Protein AF-W7TGW9-F1 (afdb_monomer_lite)

Sequence (213 aa):
VLKKQLVIGLSTVAFVCLFASVTKLTHPPNGDARVTVVNYSTNSLNNRYDPNLPIHTGAVMLLDDDLEIAADTISCAFSAWKCDPSKLYSFGAGRAISDNGYTEADVGEVETNFLLPRMIFHKSFLQIYSNEENKPLLDYVDRQSAHCDDIAFATVISKYTAHPMYYIPAYYKDLA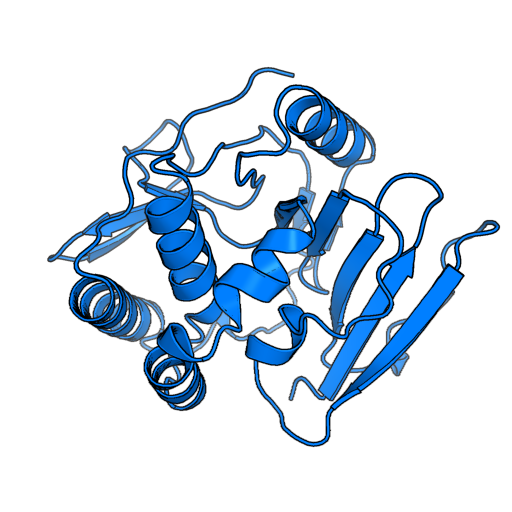LPGISSQKDRCQRRIECALAIQSFLNWTLSTVKSVEC

Organism: NCBI:txid72520

Structure (mmCIF, N/CA/C/O backbone):
data_AF-W7TGW9-F1
#
_entry.id   AF-W7TGW9-F1
#
loop_
_atom_site.group_PDB
_atom_site.id
_atom_site.type_symbol
_atom_site.label_atom_id
_atom_site.label_alt_id
_atom_site.label_comp_id
_atom_site.label_asym_id
_atom_site.label_entity_id
_atom_site.label_seq_id
_atom_site.pdbx_PDB_ins_code
_atom_site.Cartn_x
_atom_site.Cartn_y
_atom_site.Cartn_z
_atom_site.occupancy
_atom_site.B_iso_or_equiv
_atom_site.auth_seq_id
_atom_site.auth_comp_id
_atom_site.auth_asym_id
_atom_site.auth_atom_id
_atom_site.pdbx_PDB_model_num
ATOM 1 N N . VAL A 1 1 ? -6.827 14.589 -9.760 1.00 46.41 1 VAL A N 1
ATOM 2 C CA . VAL A 1 1 ? -7.967 13.945 -10.456 1.00 46.41 1 VAL A CA 1
ATOM 3 C C . VAL A 1 1 ? -7.452 12.637 -11.031 1.00 46.41 1 VAL A C 1
ATOM 5 O O . VAL A 1 1 ? -6.757 12.670 -12.032 1.00 46.41 1 VAL A O 1
ATOM 8 N N . LEU A 1 2 ? -7.693 11.527 -10.342 1.00 52.97 2 LEU A N 1
ATOM 9 C CA . LEU A 1 2 ? -7.244 10.175 -10.675 1.00 52.97 2 LEU A CA 1
ATOM 10 C C . LEU A 1 2 ? -8.476 9.441 -11.210 1.00 52.97 2 LEU A C 1
ATOM 12 O O . LEU A 1 2 ? -9.430 9.197 -10.478 1.00 52.97 2 LEU A O 1
ATOM 16 N N . LYS A 1 3 ? -8.532 9.199 -12.520 1.00 58.69 3 LYS A N 1
ATOM 17 C CA . LYS A 1 3 ? -9.718 8.589 -13.161 1.00 58.69 3 LYS A CA 1
ATOM 18 C C . LYS A 1 3 ? -9.421 7.240 -13.813 1.00 58.69 3 LYS A C 1
ATOM 20 O O . LYS A 1 3 ? -10.320 6.630 -14.389 1.00 58.69 3 LYS A O 1
ATOM 25 N N . LYS A 1 4 ? -8.151 6.827 -13.834 1.00 67.25 4 LYS A N 1
ATOM 26 C CA . LYS A 1 4 ? -7.654 5.814 -14.767 1.00 67.25 4 LYS A CA 1
ATOM 27 C C . LYS A 1 4 ? -6.600 4.947 -14.086 1.00 67.25 4 LYS A C 1
ATOM 29 O O . LYS A 1 4 ? -5.678 5.471 -13.466 1.00 67.25 4 LYS A O 1
ATOM 34 N N . GLN A 1 5 ? -6.742 3.636 -14.236 1.00 74.25 5 GLN A N 1
ATOM 35 C CA . GLN A 1 5 ? -5.760 2.644 -13.818 1.00 74.25 5 GLN A CA 1
ATOM 36 C C . GLN A 1 5 ? -5.186 1.981 -15.066 1.00 74.25 5 GLN A C 1
ATOM 38 O O . GLN A 1 5 ? -5.932 1.548 -15.947 1.00 74.25 5 GLN A O 1
ATOM 43 N N . LEU A 1 6 ? -3.866 1.885 -15.144 1.00 75.56 6 LEU A N 1
ATOM 44 C CA . LEU A 1 6 ? -3.204 1.041 -16.124 1.00 75.56 6 LEU A CA 1
ATOM 45 C C . LEU A 1 6 ? -2.837 -0.279 -15.467 1.00 75.56 6 LEU A C 1
ATOM 47 O O . LEU A 1 6 ? -2.217 -0.294 -14.404 1.00 75.56 6 LEU A O 1
ATOM 51 N N . VAL A 1 7 ? -3.179 -1.368 -16.139 1.00 76.44 7 VAL A N 1
ATOM 52 C CA . VAL A 1 7 ? -2.726 -2.709 -15.801 1.00 76.44 7 VAL A CA 1
ATOM 53 C C . VAL A 1 7 ? -1.864 -3.214 -16.951 1.00 76.44 7 VAL A C 1
ATOM 55 O O . VAL A 1 7 ? -2.356 -3.386 -18.067 1.00 76.44 7 VAL A O 1
ATOM 58 N N . ILE A 1 8 ? -0.579 -3.441 -16.696 1.00 75.25 8 ILE A N 1
ATOM 59 C CA . ILE A 1 8 ? 0.350 -4.047 -17.657 1.00 75.25 8 ILE A CA 1
ATOM 60 C C . ILE A 1 8 ? 0.622 -5.474 -17.195 1.00 75.25 8 ILE A C 1
ATOM 62 O O . ILE A 1 8 ? 1.261 -5.682 -16.168 1.00 75.25 8 ILE A O 1
ATOM 66 N N . GLY A 1 9 ? 0.139 -6.460 -17.942 1.00 71.00 9 GLY A N 1
ATOM 67 C CA . GLY A 1 9 ? 0.419 -7.870 -17.703 1.00 71.00 9 GLY A CA 1
ATOM 68 C C . GLY A 1 9 ? 1.652 -8.325 -18.476 1.00 71.00 9 GLY A C 1
ATOM 69 O O . GLY A 1 9 ? 1.621 -8.388 -19.707 1.00 71.00 9 GLY A O 1
ATOM 70 N N . LEU A 1 10 ? 2.710 -8.687 -17.751 1.00 74.06 10 LEU A N 1
ATOM 71 C CA . LEU A 1 10 ? 3.774 -9.547 -18.264 1.00 74.06 10 LEU A CA 1
ATOM 72 C C . LEU A 1 10 ? 3.442 -11.009 -17.953 1.00 74.06 10 LEU A C 1
ATOM 74 O O . LEU A 1 10 ? 2.562 -11.303 -17.144 1.00 74.06 10 LEU A O 1
ATOM 78 N N . SER A 1 11 ? 4.184 -11.940 -18.551 1.00 76.38 11 SER A N 1
ATOM 79 C CA . SER A 1 11 ? 3.983 -13.381 -18.353 1.00 76.38 11 SER A CA 1
ATOM 80 C C . SER A 1 11 ? 4.039 -13.821 -16.880 1.00 76.38 11 SER A C 1
ATOM 82 O O . SER A 1 11 ? 3.492 -14.865 -16.537 1.00 76.38 11 SER A O 1
ATOM 84 N N . THR A 1 12 ? 4.692 -13.047 -16.003 1.00 81.69 12 THR A N 1
ATOM 85 C CA . THR A 1 12 ? 4.952 -13.416 -14.600 1.00 81.69 12 THR A CA 1
ATOM 86 C C . THR A 1 12 ? 4.480 -12.397 -13.557 1.00 81.69 12 THR A C 1
ATOM 88 O O . THR A 1 12 ? 4.186 -12.790 -12.427 1.00 81.69 12 THR A O 1
ATOM 91 N N . VAL A 1 13 ? 4.370 -11.112 -13.905 1.00 84.31 13 VAL A N 1
ATOM 92 C CA . VAL A 1 13 ? 3.990 -1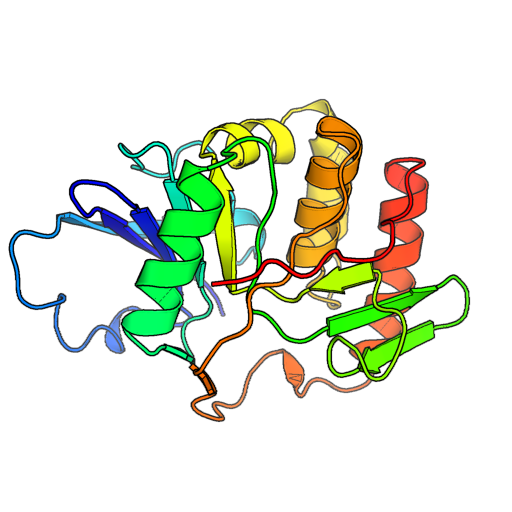0.023 -12.988 1.00 84.31 13 VAL A CA 1
ATOM 93 C C . VAL A 1 13 ? 3.046 -9.038 -13.676 1.00 84.31 13 VAL A C 1
ATOM 95 O O . VAL A 1 13 ? 3.219 -8.726 -14.856 1.00 84.31 13 VAL A O 1
ATOM 98 N N . ALA A 1 14 ? 2.043 -8.554 -12.943 1.00 86.44 14 ALA A N 1
ATOM 99 C CA . ALA A 1 14 ? 1.175 -7.471 -13.388 1.00 86.44 14 ALA A CA 1
ATOM 100 C C . ALA A 1 14 ? 1.583 -6.168 -12.704 1.00 86.44 14 ALA A C 1
ATOM 102 O O . ALA A 1 14 ? 1.689 -6.127 -11.482 1.00 86.44 14 ALA A O 1
ATOM 103 N N . PHE A 1 15 ? 1.765 -5.104 -13.476 1.00 85.12 15 PHE A N 1
ATOM 104 C CA . PHE A 1 15 ? 1.973 -3.757 -12.961 1.00 85.12 15 PHE A CA 1
ATOM 105 C C . PHE A 1 15 ? 0.643 -3.023 -12.925 1.00 85.12 15 PHE A C 1
ATOM 107 O O . PHE A 1 15 ? -0.079 -3.003 -13.920 1.00 85.12 15 PHE A O 1
ATOM 114 N N . VAL A 1 16 ? 0.335 -2.416 -11.789 1.00 85.81 16 VAL A N 1
ATOM 115 C CA . VAL A 1 16 ? -0.868 -1.627 -11.554 1.00 85.81 16 VAL A CA 1
ATOM 116 C C . VAL A 1 16 ? -0.407 -0.207 -11.244 1.00 85.81 16 VAL A C 1
ATOM 118 O O . VAL A 1 16 ? 0.137 0.060 -10.176 1.00 85.81 16 VAL A O 1
ATOM 121 N N . CYS A 1 17 ? -0.609 0.700 -12.198 1.00 81.62 17 CYS A N 1
ATOM 122 C CA . CYS A 1 17 ? -0.172 2.094 -12.114 1.00 81.62 17 CYS A CA 1
ATOM 123 C C . CYS A 1 17 ? -1.388 3.021 -12.134 1.00 81.62 17 CYS A C 1
ATOM 125 O O . CYS A 1 17 ? -2.246 2.909 -13.020 1.00 81.62 17 CYS A O 1
ATOM 127 N N . LEU A 1 18 ? -1.487 3.917 -11.153 1.00 73.69 18 LEU A N 1
ATOM 128 C CA . LEU A 1 18 ? -2.594 4.868 -11.066 1.00 73.69 18 LEU A CA 1
ATOM 129 C C . LEU A 1 18 ? -2.228 6.140 -11.829 1.00 73.69 18 LEU A C 1
ATOM 131 O O . LEU A 1 18 ? -1.250 6.785 -11.483 1.00 73.69 18 LEU A O 1
ATOM 135 N N . PHE A 1 19 ? -3.031 6.527 -12.821 1.00 65.06 19 PHE A N 1
ATOM 136 C CA . PHE A 1 19 ? -2.745 7.693 -13.654 1.00 65.06 19 PHE A CA 1
ATOM 137 C C . PHE A 1 19 ? -3.750 8.823 -13.446 1.00 65.06 19 PHE A C 1
ATOM 139 O O . PHE A 1 19 ? -4.974 8.638 -13.499 1.00 65.06 19 PHE A O 1
ATOM 146 N N . ALA A 1 20 ? -3.230 10.046 -13.342 1.00 59.12 20 ALA A N 1
ATOM 147 C CA . ALA A 1 20 ? -4.065 11.243 -13.440 1.00 59.12 20 ALA A CA 1
ATOM 148 C C . ALA A 1 20 ? -4.603 11.464 -14.873 1.00 59.12 20 ALA A C 1
ATOM 150 O O . ALA A 1 20 ? -5.708 11.980 -15.053 1.00 59.12 20 ALA A O 1
ATOM 151 N N . SER A 1 21 ? -3.855 11.042 -15.905 1.00 53.72 21 SER A N 1
ATOM 152 C CA . SER A 1 21 ? -4.280 11.086 -17.313 1.00 53.72 21 SER A CA 1
ATOM 153 C C . SER A 1 21 ? -3.613 10.005 -18.173 1.00 53.72 21 SER A C 1
ATOM 155 O O . SER A 1 21 ? -2.401 9.829 -18.123 1.00 53.72 21 SER A O 1
ATOM 157 N N . VAL A 1 22 ? -4.393 9.356 -19.050 1.00 53.22 22 VAL A N 1
ATOM 158 C CA . VAL A 1 22 ? -3.894 8.388 -20.057 1.00 53.22 22 VAL A CA 1
ATOM 159 C C . VAL A 1 22 ? -3.132 9.069 -21.199 1.00 53.22 22 VAL A C 1
ATOM 161 O O . VAL A 1 22 ? -2.369 8.403 -21.882 1.00 53.22 22 VAL A O 1
ATOM 164 N N . THR A 1 23 ? -3.245 10.391 -21.383 1.00 50.72 23 THR A N 1
ATOM 165 C CA . THR A 1 23 ? -2.438 11.108 -22.395 1.00 50.72 23 THR A CA 1
ATOM 166 C C . THR A 1 23 ? -0.933 11.078 -22.113 1.00 50.72 23 THR A C 1
ATOM 168 O O . THR A 1 23 ? -0.152 11.386 -23.006 1.00 50.72 23 THR A O 1
ATOM 171 N N . LYS A 1 24 ? -0.517 10.699 -20.895 1.00 50.34 24 LYS A N 1
ATOM 172 C CA . LYS A 1 24 ? 0.893 10.489 -20.536 1.00 50.34 24 LYS A CA 1
ATOM 173 C C . LYS A 1 24 ? 1.427 9.100 -20.900 1.00 50.34 24 LYS A C 1
ATOM 175 O O . LYS A 1 24 ? 2.634 8.896 -20.822 1.00 50.34 24 LYS A O 1
ATOM 180 N N . LEU A 1 25 ? 0.574 8.166 -21.330 1.00 52.34 25 LEU A N 1
ATOM 181 C CA . LEU A 1 25 ? 1.019 6.901 -21.917 1.00 52.34 25 LEU A CA 1
ATOM 182 C C . LEU A 1 25 ? 1.416 7.170 -23.360 1.00 52.34 25 LEU A C 1
ATOM 184 O O . LEU A 1 25 ? 0.648 6.945 -24.290 1.00 52.34 25 LEU A O 1
ATOM 188 N N . THR A 1 26 ? 2.598 7.756 -23.526 1.00 42.84 26 THR A N 1
ATOM 189 C CA . THR A 1 26 ? 3.079 8.184 -24.838 1.00 42.84 26 THR A CA 1
ATOM 190 C C . THR A 1 26 ? 3.372 6.992 -25.740 1.00 42.84 26 THR A C 1
ATOM 192 O O . THR A 1 26 ? 3.193 7.119 -26.945 1.00 42.84 26 THR A O 1
ATOM 195 N N . HIS A 1 27 ? 3.725 5.828 -25.178 1.00 47.53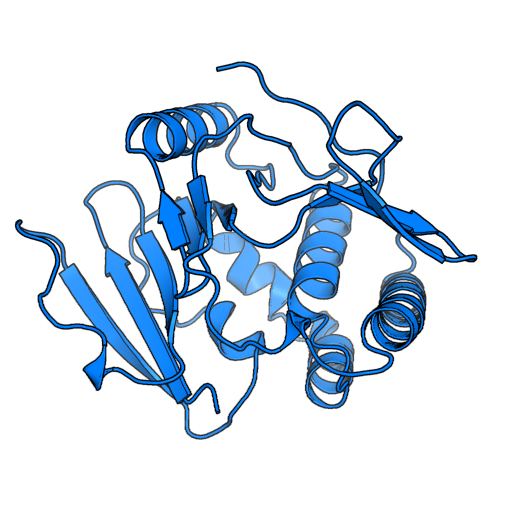 27 HIS A N 1
ATOM 196 C CA . HIS A 1 27 ? 3.911 4.576 -25.911 1.00 47.53 27 HIS A CA 1
ATOM 197 C C . HIS A 1 27 ? 3.601 3.379 -24.990 1.00 47.53 27 HIS A C 1
ATOM 199 O O . HIS A 1 27 ? 4.022 3.402 -23.829 1.00 47.53 27 HIS A O 1
ATOM 205 N N . PRO A 1 28 ? 2.882 2.332 -25.446 1.00 52.69 28 PRO A N 1
ATOM 206 C CA . PRO A 1 28 ? 2.874 1.057 -24.730 1.00 52.69 28 PRO A CA 1
ATOM 207 C C . PRO A 1 28 ? 4.323 0.546 -24.615 1.00 52.69 28 PRO A C 1
ATOM 209 O O . PRO A 1 28 ? 5.113 0.790 -25.531 1.00 52.69 28 PRO A O 1
ATOM 212 N N . PRO A 1 29 ? 4.709 -0.115 -23.508 1.00 54.91 29 PRO A N 1
ATOM 213 C CA . PRO A 1 29 ? 6.050 -0.676 -23.383 1.00 54.91 29 PRO A CA 1
ATOM 214 C C . PRO A 1 29 ? 6.355 -1.561 -24.596 1.00 54.91 29 PRO A C 1
ATOM 216 O O . PRO A 1 29 ? 5.513 -2.356 -25.011 1.00 54.91 29 PRO A O 1
ATOM 219 N N . ASN A 1 30 ? 7.546 -1.405 -25.178 1.00 51.50 30 ASN A N 1
ATOM 220 C CA . ASN A 1 30 ? 7.991 -2.234 -26.297 1.00 51.50 30 ASN A CA 1
ATOM 221 C C . ASN A 1 30 ? 7.945 -3.720 -25.889 1.00 51.50 30 ASN A C 1
ATOM 223 O O . ASN A 1 30 ? 8.640 -4.115 -24.954 1.00 51.50 30 ASN A O 1
ATOM 227 N N . GLY A 1 31 ? 7.143 -4.533 -26.586 1.00 60.94 31 GLY A N 1
ATOM 228 C CA . GLY A 1 31 ? 7.052 -5.984 -26.382 1.00 60.94 31 GLY A CA 1
ATOM 229 C C . GLY A 1 31 ? 5.623 -6.538 -26.431 1.00 60.94 31 GLY A C 1
ATOM 230 O O . GLY A 1 31 ? 4.661 -5.799 -26.616 1.00 60.94 31 GLY A O 1
ATOM 231 N N . ASP A 1 32 ? 5.485 -7.849 -26.211 1.00 69.88 32 ASP A N 1
ATOM 232 C CA . ASP A 1 32 ? 4.204 -8.584 -26.243 1.00 69.88 32 ASP A CA 1
ATOM 233 C C . ASP A 1 32 ? 3.359 -8.416 -24.958 1.00 69.88 32 ASP A C 1
ATOM 235 O O . ASP A 1 32 ? 2.475 -9.221 -24.652 1.00 69.88 32 ASP A O 1
ATOM 239 N N . ALA A 1 33 ? 3.643 -7.384 -24.158 1.00 74.44 33 ALA A N 1
ATOM 240 C CA . ALA A 1 33 ? 2.958 -7.141 -22.896 1.00 74.44 33 ALA A CA 1
ATOM 241 C C . ALA A 1 33 ? 1.484 -6.782 -23.134 1.00 74.44 33 ALA A C 1
ATOM 243 O O . ALA A 1 33 ? 1.160 -5.871 -23.902 1.00 74.44 33 ALA A O 1
ATOM 244 N N . ARG A 1 34 ? 0.566 -7.448 -22.424 1.00 79.81 34 ARG A N 1
ATOM 245 C CA . ARG A 1 34 ? -0.855 -7.089 -22.488 1.00 79.81 34 ARG A CA 1
ATOM 246 C C . ARG A 1 34 ? -1.078 -5.826 -21.666 1.00 79.81 34 ARG A C 1
ATOM 248 O O . ARG A 1 34 ? -0.973 -5.856 -20.444 1.00 79.81 34 ARG A O 1
ATOM 255 N N . VAL A 1 35 ? -1.458 -4.739 -22.325 1.00 83.50 35 VAL A N 1
ATOM 256 C CA . VAL A 1 35 ? -1.807 -3.480 -21.663 1.00 83.50 35 VAL A CA 1
ATOM 257 C C . VAL A 1 35 ? -3.323 -3.330 -21.617 1.00 83.50 35 VAL A C 1
ATOM 259 O O . VAL A 1 35 ? -3.986 -3.368 -22.650 1.00 83.50 35 VAL A O 1
ATOM 262 N N . THR A 1 36 ? -3.875 -3.140 -20.420 1.00 85.31 36 THR A N 1
ATOM 263 C CA . THR A 1 36 ? -5.296 -2.843 -20.215 1.00 85.31 36 THR A CA 1
ATOM 264 C C . THR A 1 36 ? -5.453 -1.536 -19.454 1.00 85.31 36 THR A C 1
ATOM 266 O O . THR A 1 36 ? -4.821 -1.325 -18.423 1.00 85.31 36 THR A O 1
ATOM 269 N N . VAL A 1 37 ? -6.318 -0.657 -19.952 1.00 85.31 37 VAL A N 1
ATOM 270 C CA . VAL A 1 37 ? -6.682 0.589 -19.272 1.00 85.31 37 VAL A CA 1
ATOM 271 C C . VAL A 1 37 ? -8.072 0.417 -18.679 1.00 85.31 37 VAL A C 1
ATOM 273 O O . VAL A 1 37 ? -9.037 0.207 -19.413 1.00 85.31 37 VAL A O 1
ATOM 276 N N . VAL A 1 38 ? -8.175 0.529 -17.358 1.00 86.50 38 VAL A N 1
ATOM 277 C CA . VAL A 1 38 ? -9.442 0.485 -16.625 1.00 86.50 38 VAL A CA 1
ATOM 278 C C . VAL A 1 38 ? -9.829 1.909 -16.235 1.00 86.50 38 VAL A C 1
ATOM 280 O O . VAL A 1 38 ? -9.026 2.662 -15.680 1.00 86.50 38 VAL A O 1
ATOM 283 N N . ASN A 1 39 ? -11.064 2.295 -16.551 1.00 86.19 39 ASN A N 1
ATOM 284 C CA . ASN A 1 39 ? -11.600 3.616 -16.236 1.00 86.19 39 ASN A CA 1
ATOM 285 C C . ASN A 1 39 ? -12.607 3.505 -15.093 1.00 86.19 39 ASN A C 1
ATOM 287 O O . ASN A 1 39 ? -13.512 2.676 -15.157 1.00 86.19 39 ASN A O 1
ATOM 291 N N . TYR A 1 40 ? -12.501 4.402 -14.116 1.00 85.94 40 TYR A N 1
ATOM 292 C CA . TYR A 1 40 ? -13.466 4.514 -13.024 1.00 85.94 40 TYR A CA 1
ATOM 293 C C . TYR A 1 40 ? -14.251 5.820 -13.137 1.00 85.94 40 TYR A C 1
ATOM 295 O O . TYR A 1 40 ? -13.710 6.866 -13.508 1.00 85.94 40 TYR A O 1
ATOM 303 N N . SER A 1 41 ? -15.541 5.773 -12.798 1.00 85.88 41 SER A N 1
ATOM 304 C CA . SER A 1 41 ? -16.400 6.963 -12.739 1.00 85.88 41 SER A CA 1
ATOM 305 C C . SER A 1 41 ? -16.097 7.840 -11.523 1.00 85.88 41 SER A C 1
ATOM 307 O O . SER A 1 41 ? -16.268 9.058 -11.581 1.00 85.88 41 SER A O 1
ATOM 309 N N . THR A 1 42 ? -15.621 7.227 -10.438 1.00 86.44 42 THR A N 1
ATOM 310 C CA . THR A 1 42 ? -15.340 7.878 -9.156 1.00 86.44 42 THR A CA 1
ATOM 311 C C . THR A 1 42 ? -13.839 8.072 -8.972 1.00 86.44 42 THR A C 1
ATOM 313 O O . THR A 1 42 ? -13.051 7.155 -9.190 1.00 86.44 42 THR A O 1
ATOM 316 N N . ASN A 1 43 ? -13.440 9.271 -8.544 1.00 84.88 43 ASN A N 1
ATOM 317 C CA . ASN A 1 43 ? -12.055 9.592 -8.199 1.00 84.88 43 ASN A CA 1
ATOM 318 C C . ASN A 1 43 ? -11.741 9.100 -6.778 1.00 84.88 43 ASN A C 1
ATOM 320 O O . ASN A 1 43 ? -11.839 9.872 -5.827 1.00 84.88 43 ASN A O 1
ATOM 324 N N . SER A 1 44 ? -11.387 7.823 -6.664 1.00 89.69 44 SER A N 1
ATOM 32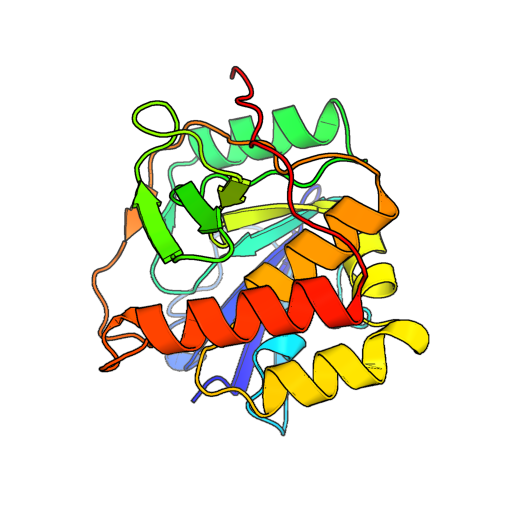5 C CA . SER A 1 44 ? -11.001 7.158 -5.420 1.00 89.69 44 SER A CA 1
ATOM 326 C C . SER A 1 44 ? -9.597 6.573 -5.557 1.00 89.69 44 SER A C 1
ATOM 328 O O . SER A 1 44 ? -9.233 6.055 -6.616 1.00 89.69 44 SER A O 1
ATOM 330 N N . LEU A 1 45 ? -8.809 6.643 -4.482 1.00 90.75 45 LEU A N 1
ATOM 331 C CA . LEU A 1 45 ? -7.526 5.943 -4.415 1.00 90.75 45 LEU A CA 1
ATOM 332 C C . LEU A 1 45 ? -7.706 4.434 -4.201 1.00 90.75 45 LEU A C 1
ATOM 334 O O . LEU A 1 45 ? -6.853 3.665 -4.634 1.00 90.75 45 LEU A O 1
ATOM 338 N N . ASN A 1 46 ? -8.848 3.991 -3.658 1.00 93.62 46 ASN A N 1
ATOM 339 C CA . ASN A 1 46 ? -9.167 2.569 -3.508 1.00 93.62 46 ASN A CA 1
ATOM 340 C C . ASN A 1 46 ? -9.282 1.832 -4.853 1.00 93.62 46 ASN A C 1
ATOM 342 O O . ASN A 1 46 ? -9.078 0.623 -4.902 1.00 93.62 46 ASN A O 1
ATOM 346 N N . ASN A 1 47 ? -9.517 2.547 -5.959 1.00 93.25 47 ASN A N 1
ATOM 347 C CA . ASN A 1 47 ? -9.605 1.977 -7.311 1.00 93.25 47 ASN A CA 1
ATOM 348 C C . ASN A 1 47 ? -8.372 1.148 -7.721 1.00 93.25 47 ASN A C 1
ATOM 350 O O . ASN A 1 47 ? -8.488 0.211 -8.513 1.00 93.25 47 ASN A O 1
ATOM 354 N N . ARG A 1 48 ? -7.182 1.475 -7.194 1.00 92.62 48 ARG A N 1
ATOM 355 C CA . ARG A 1 48 ? -5.943 0.736 -7.497 1.00 92.62 48 ARG A CA 1
ATOM 356 C C . ARG A 1 48 ? -5.839 -0.610 -6.778 1.00 92.62 48 ARG A C 1
ATOM 358 O O . ARG A 1 48 ? -4.940 -1.387 -7.085 1.00 92.62 48 ARG A O 1
ATOM 365 N N . TYR A 1 49 ? -6.761 -0.874 -5.854 1.00 95.69 49 TYR A N 1
ATOM 366 C CA . TYR A 1 49 ? -6.874 -2.121 -5.108 1.00 95.69 49 TYR A CA 1
ATOM 367 C C . TYR A 1 49 ? -8.093 -2.965 -5.518 1.00 95.69 49 TYR A C 1
ATOM 369 O O . TYR A 1 49 ? -8.372 -3.962 -4.860 1.00 95.69 49 TYR A O 1
ATOM 377 N N . ASP A 1 50 ? -8.813 -2.596 -6.586 1.00 94.75 50 ASP A N 1
ATOM 378 C CA . ASP A 1 50 ? -10.019 -3.316 -7.015 1.00 94.75 50 ASP A CA 1
ATOM 379 C C . ASP A 1 50 ? -9.702 -4.795 -7.345 1.00 94.75 50 ASP A C 1
ATOM 381 O O . ASP A 1 50 ? -8.870 -5.076 -8.219 1.00 94.75 50 ASP A O 1
ATOM 385 N N . PRO A 1 51 ? -10.364 -5.766 -6.685 1.00 95.25 51 PRO A N 1
ATOM 386 C CA . PRO A 1 51 ? -10.159 -7.189 -6.945 1.00 95.25 51 PRO A CA 1
ATOM 387 C C . PRO A 1 51 ? -10.609 -7.639 -8.344 1.00 95.25 51 PRO A C 1
ATOM 389 O O . PRO A 1 51 ? -10.251 -8.741 -8.761 1.00 95.25 51 PRO A O 1
ATOM 392 N N . ASN A 1 52 ? -11.373 -6.817 -9.069 1.00 94.06 52 ASN A N 1
ATOM 393 C CA . ASN A 1 52 ? -11.866 -7.094 -10.420 1.00 94.06 52 ASN A CA 1
ATOM 394 C C . ASN A 1 52 ? -10.948 -6.558 -11.526 1.00 94.06 52 ASN A C 1
ATOM 396 O O . ASN A 1 52 ? -11.277 -6.685 -12.710 1.00 94.06 52 ASN A O 1
ATOM 400 N N . LEU A 1 53 ? -9.797 -5.971 -11.176 1.00 92.75 53 LEU A N 1
ATOM 401 C CA . LEU A 1 53 ? -8.787 -5.614 -12.168 1.00 92.75 53 LEU A CA 1
ATOM 402 C C . LEU A 1 53 ? -8.417 -6.854 -13.010 1.00 92.75 53 LEU A C 1
ATOM 404 O O . LEU A 1 53 ? -8.310 -7.956 -12.464 1.00 92.75 53 LEU A O 1
ATOM 408 N N . PRO A 1 54 ? -8.184 -6.704 -14.329 1.00 91.44 54 PRO A N 1
ATOM 409 C CA . PRO A 1 54 ? -7.905 -7.810 -15.250 1.00 91.44 54 PRO A CA 1
ATOM 410 C C . PRO A 1 54 ? -6.473 -8.350 -15.078 1.00 91.44 54 PRO A C 1
ATOM 412 O O . PRO A 1 54 ? -5.632 -8.279 -15.974 1.00 91.44 54 PRO A O 1
ATOM 415 N N . ILE A 1 55 ? -6.184 -8.871 -13.887 1.00 92.06 55 ILE A N 1
ATOM 416 C CA . ILE A 1 55 ? -4.886 -9.380 -13.452 1.00 92.06 55 ILE A CA 1
ATOM 417 C C . ILE A 1 55 ? -4.897 -10.903 -13.567 1.00 92.06 55 ILE A C 1
ATOM 419 O O . ILE A 1 55 ? -5.666 -11.603 -12.906 1.00 92.06 55 ILE A O 1
ATOM 423 N N . HIS A 1 56 ? -4.001 -11.431 -14.398 1.00 90.38 56 HIS A N 1
ATOM 424 C CA . HIS A 1 56 ? -3.889 -12.871 -14.650 1.00 90.38 56 HIS A CA 1
ATOM 425 C C . HIS A 1 56 ? -2.670 -13.520 -13.976 1.00 90.38 56 HIS A C 1
ATOM 427 O O . HIS A 1 56 ? -2.534 -14.740 -14.002 1.00 90.38 56 HIS A O 1
ATOM 433 N N . THR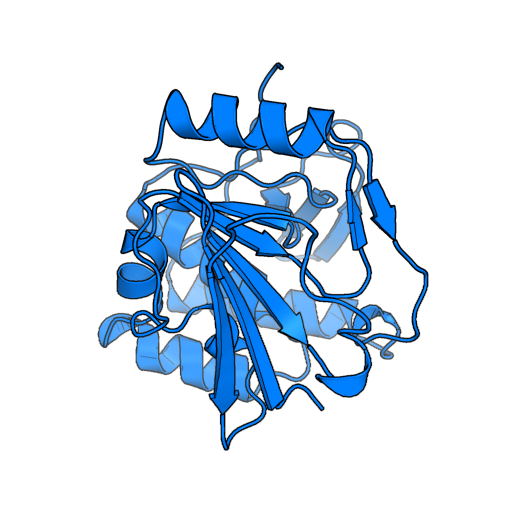 A 1 57 ? -1.806 -12.730 -13.340 1.00 93.81 57 THR A N 1
ATOM 434 C CA . THR A 1 57 ? -0.587 -13.181 -12.654 1.00 93.81 57 THR A CA 1
ATOM 435 C C . THR A 1 57 ? -0.824 -13.384 -11.157 1.00 93.81 57 THR A C 1
ATOM 437 O O . THR A 1 57 ? -1.796 -12.884 -10.595 1.00 93.81 57 THR A O 1
ATOM 440 N N . GLY A 1 58 ? 0.065 -14.128 -10.491 1.00 95.56 58 GLY A N 1
ATOM 441 C CA . GLY A 1 58 ? 0.073 -14.225 -9.026 1.00 95.56 58 GLY A CA 1
ATOM 442 C C . GLY A 1 58 ? 0.619 -12.959 -8.360 1.00 95.56 58 GLY A C 1
ATOM 443 O O . GLY A 1 58 ? 0.053 -12.502 -7.372 1.00 95.56 58 GLY A O 1
ATOM 444 N N . ALA A 1 59 ? 1.683 -12.380 -8.925 1.00 97.00 59 ALA A N 1
ATOM 445 C CA . ALA A 1 59 ? 2.295 -11.146 -8.445 1.00 97.00 59 ALA A CA 1
ATOM 446 C C . ALA A 1 59 ? 1.606 -9.906 -9.017 1.00 97.00 59 ALA A C 1
ATOM 448 O O . ALA A 1 59 ? 1.348 -9.833 -10.226 1.00 97.00 59 ALA A O 1
ATOM 449 N N . VAL A 1 60 ? 1.408 -8.916 -8.152 1.00 97.50 60 VAL A N 1
ATOM 450 C CA . VAL A 1 60 ? 0.982 -7.557 -8.485 1.00 97.50 60 VAL A CA 1
ATOM 451 C C . VAL A 1 60 ? 2.048 -6.593 -7.990 1.00 97.50 60 VAL A C 1
ATOM 453 O O . VAL A 1 60 ? 2.396 -6.627 -6.813 1.00 97.50 60 VAL A O 1
ATOM 456 N N . MET A 1 61 ? 2.550 -5.739 -8.878 1.00 96.12 61 MET A N 1
ATOM 457 C CA . MET A 1 61 ? 3.411 -4.615 -8.541 1.00 96.12 61 MET A CA 1
ATOM 458 C C . MET A 1 61 ? 2.607 -3.315 -8.633 1.00 96.12 61 MET A C 1
ATOM 460 O O . MET A 1 61 ? 2.143 -2.947 -9.711 1.00 96.12 61 MET A O 1
ATOM 464 N N . LEU A 1 62 ? 2.421 -2.632 -7.507 1.00 95.25 62 LEU A N 1
ATOM 465 C CA . LEU A 1 62 ? 1.651 -1.393 -7.400 1.00 95.25 62 LEU A CA 1
ATOM 466 C C . LEU A 1 62 ? 2.590 -0.185 -7.372 1.00 95.25 62 LEU A C 1
ATOM 468 O O . LEU A 1 62 ? 3.362 -0.034 -6.418 1.00 95.25 62 LEU A O 1
ATOM 472 N N . LEU A 1 63 ? 2.492 0.673 -8.388 1.00 91.62 63 LEU A N 1
ATOM 473 C CA . LEU A 1 63 ? 3.392 1.807 -8.608 1.00 91.62 63 LEU A CA 1
ATOM 474 C C . LEU A 1 63 ? 2.621 3.122 -8.787 1.00 91.62 63 LEU A C 1
ATOM 476 O O . LEU A 1 63 ? 1.506 3.138 -9.317 1.00 91.62 63 LEU A O 1
ATOM 480 N N . ASP A 1 64 ? 3.254 4.223 -8.395 1.00 87.12 64 ASP A N 1
ATOM 481 C CA . ASP A 1 64 ? 2.793 5.575 -8.720 1.00 87.12 64 ASP A CA 1
ATOM 482 C C . ASP A 1 64 ? 3.211 5.956 -10.161 1.00 87.12 64 ASP A C 1
ATOM 484 O O . ASP A 1 64 ? 4.096 5.324 -10.749 1.00 87.12 64 ASP A O 1
ATOM 488 N N . ASP A 1 65 ? 2.549 6.948 -10.772 1.00 83.62 65 ASP A N 1
ATOM 489 C CA . ASP A 1 65 ? 2.767 7.357 -12.174 1.00 83.62 65 ASP A CA 1
ATOM 490 C C . ASP A 1 65 ? 3.917 8.357 -12.387 1.00 83.62 65 ASP A C 1
ATOM 492 O O . ASP A 1 65 ? 4.129 8.839 -13.504 1.00 83.62 65 ASP A O 1
ATOM 496 N N . ASP A 1 66 ? 4.670 8.666 -11.337 1.00 84.31 66 ASP A N 1
ATOM 497 C CA . ASP A 1 66 ? 5.758 9.640 -11.318 1.00 84.31 66 ASP A CA 1
ATOM 498 C C . ASP A 1 66 ? 7.123 9.008 -11.010 1.00 84.31 66 ASP A C 1
ATOM 500 O O . ASP A 1 66 ? 8.023 9.687 -10.515 1.00 84.31 66 ASP A O 1
ATOM 504 N N . LEU A 1 67 ? 7.291 7.725 -11.355 1.00 85.19 67 LEU A N 1
ATOM 505 C CA . LEU A 1 67 ? 8.476 6.927 -11.038 1.00 85.19 67 LEU A CA 1
ATOM 506 C C . LEU A 1 67 ? 9.224 6.428 -12.272 1.00 85.19 67 LEU A C 1
ATOM 508 O O . LEU A 1 67 ? 8.636 5.892 -13.210 1.00 85.19 67 LEU A O 1
ATOM 512 N N . GLU A 1 68 ? 10.549 6.501 -12.200 1.00 87.44 68 GLU A N 1
ATOM 513 C CA . GLU A 1 68 ? 11.471 5.742 -13.043 1.00 87.44 68 GLU A CA 1
ATOM 514 C C . GLU A 1 68 ? 12.211 4.729 -12.158 1.00 87.44 68 GLU A C 1
ATOM 516 O O . GLU A 1 68 ? 12.817 5.106 -11.155 1.00 87.44 68 GLU A O 1
ATOM 521 N N . ILE A 1 69 ? 12.130 3.436 -12.481 1.00 87.69 69 ILE A N 1
ATOM 522 C CA . ILE A 1 69 ? 12.612 2.347 -11.616 1.00 87.69 69 ILE A CA 1
ATOM 523 C C . ILE A 1 69 ? 13.654 1.529 -12.374 1.00 87.69 69 ILE A C 1
ATOM 525 O O . ILE A 1 69 ? 13.417 1.123 -13.513 1.00 87.69 69 ILE A O 1
ATOM 529 N N . ALA A 1 70 ? 14.794 1.254 -11.736 1.00 89.44 70 ALA A N 1
ATOM 530 C CA . ALA A 1 70 ? 15.829 0.410 -12.319 1.00 89.44 70 ALA A CA 1
ATOM 531 C C . ALA A 1 70 ? 15.336 -1.037 -12.522 1.00 89.44 70 ALA A C 1
ATOM 533 O O . ALA A 1 70 ? 14.639 -1.606 -11.678 1.00 89.44 70 ALA A O 1
ATOM 534 N N . ALA A 1 71 ? 15.752 -1.671 -13.623 1.00 88.31 71 ALA A N 1
ATOM 535 C CA . ALA A 1 71 ? 15.397 -3.062 -13.920 1.00 88.31 71 ALA A CA 1
ATOM 536 C C . ALA A 1 71 ? 15.875 -4.041 -12.829 1.00 88.31 71 ALA A C 1
ATOM 538 O O . ALA A 1 71 ? 15.173 -5.007 -12.512 1.00 88.31 71 ALA A O 1
ATOM 539 N N . ASP A 1 72 ? 17.024 -3.760 -12.210 1.00 89.31 72 ASP A N 1
ATOM 540 C CA . ASP A 1 72 ? 17.574 -4.558 -11.110 1.00 89.31 72 ASP A CA 1
ATOM 541 C C . ASP A 1 72 ? 16.678 -4.501 -9.869 1.00 89.31 72 ASP A C 1
ATOM 543 O O . ASP A 1 72 ? 16.425 -5.530 -9.245 1.00 89.31 72 ASP A O 1
ATOM 547 N N . THR A 1 73 ? 16.092 -3.337 -9.564 1.00 91.00 73 THR A N 1
ATOM 548 C CA . THR A 1 73 ? 15.099 -3.192 -8.487 1.00 91.00 73 THR A CA 1
ATOM 549 C C . THR A 1 73 ? 13.858 -4.037 -8.754 1.00 91.00 73 THR A C 1
ATOM 551 O O . THR A 1 73 ? 13.405 -4.752 -7.862 1.00 91.00 73 THR A O 1
ATOM 554 N N . ILE A 1 74 ? 13.328 -4.018 -9.982 1.00 91.06 74 ILE A N 1
ATOM 555 C CA . ILE A 1 74 ? 12.174 -4.855 -10.354 1.00 91.06 74 ILE A CA 1
ATOM 556 C C . ILE A 1 74 ? 12.525 -6.345 -10.212 1.00 91.06 74 ILE A C 1
ATOM 558 O O . ILE A 1 74 ? 11.732 -7.123 -9.676 1.00 91.06 74 ILE A O 1
ATOM 562 N N . SER A 1 75 ? 13.720 -6.741 -10.658 1.00 91.25 75 SER A N 1
ATOM 563 C CA . SER A 1 75 ? 14.194 -8.131 -10.623 1.00 91.25 75 SER A CA 1
ATOM 564 C C . SER A 1 75 ? 14.407 -8.641 -9.199 1.00 91.25 75 SER A C 1
ATOM 566 O O . SER A 1 75 ? 13.981 -9.754 -8.871 1.00 91.25 75 SER A O 1
ATOM 568 N N . CYS A 1 76 ? 15.011 -7.820 -8.341 1.00 93.12 76 CYS A N 1
ATOM 569 C CA . CYS A 1 76 ? 15.165 -8.084 -6.915 1.00 93.12 76 CYS A CA 1
ATOM 570 C C . CYS A 1 76 ? 13.798 -8.186 -6.227 1.00 93.12 76 CYS A C 1
ATOM 572 O O . CYS A 1 76 ? 13.515 -9.201 -5.589 1.00 93.12 76 CYS A O 1
ATOM 574 N N . ALA A 1 77 ? 12.900 -7.218 -6.446 1.00 94.88 77 ALA A N 1
ATOM 575 C CA . ALA A 1 77 ? 11.565 -7.225 -5.855 1.00 94.88 77 ALA A CA 1
ATOM 576 C C . ALA A 1 77 ? 10.758 -8.470 -6.228 1.00 94.88 77 ALA A C 1
ATOM 578 O O . ALA A 1 77 ? 10.171 -9.130 -5.367 1.00 94.88 77 ALA A O 1
ATOM 579 N N . PHE A 1 78 ? 10.781 -8.845 -7.506 1.00 95.12 78 PHE A N 1
ATOM 580 C CA . PHE A 1 78 ? 10.127 -10.061 -7.969 1.00 95.12 78 PHE A CA 1
ATOM 581 C C . PHE A 1 78 ? 10.772 -11.334 -7.407 1.00 95.12 78 PHE A C 1
ATOM 583 O O . PHE A 1 78 ? 10.066 -12.289 -7.086 1.00 95.12 78 PHE A O 1
ATOM 590 N N . SER A 1 79 ? 12.097 -11.365 -7.257 1.00 95.06 79 SER A N 1
ATOM 591 C CA . SER A 1 79 ? 12.802 -12.515 -6.681 1.00 95.06 79 SER A CA 1
ATOM 592 C C . SER A 1 79 ? 12.493 -12.690 -5.196 1.00 95.06 79 SER A C 1
ATOM 594 O O . SER A 1 79 ? 12.132 -13.794 -4.794 1.00 95.06 79 SER A O 1
ATOM 596 N N . ALA A 1 80 ? 12.517 -11.606 -4.418 1.00 95.94 80 ALA A N 1
ATOM 597 C CA . ALA A 1 80 ? 12.114 -11.602 -3.015 1.00 95.94 80 ALA A CA 1
ATOM 598 C C . ALA A 1 80 ? 10.669 -12.093 -2.837 1.00 95.94 80 ALA A C 1
ATOM 600 O O . ALA A 1 80 ? 10.418 -12.976 -2.018 1.00 95.94 80 ALA A O 1
ATOM 601 N N . TRP A 1 81 ? 9.737 -11.587 -3.654 1.00 97.00 81 TRP A N 1
ATOM 602 C CA . TRP A 1 81 ? 8.339 -12.023 -3.626 1.00 97.00 81 TRP A CA 1
ATOM 603 C C . TRP A 1 81 ? 8.168 -13.500 -3.989 1.00 97.00 81 TRP A C 1
ATOM 605 O O . TRP A 1 81 ? 7.391 -14.197 -3.346 1.00 97.00 81 TRP A O 1
ATOM 615 N N . LYS A 1 82 ? 8.897 -14.014 -4.988 1.00 96.25 82 LYS A N 1
ATOM 616 C CA . LYS A 1 82 ? 8.836 -15.444 -5.344 1.00 96.25 82 LYS A CA 1
ATOM 617 C C . LYS A 1 82 ? 9.282 -16.348 -4.198 1.00 96.25 82 LYS A C 1
ATOM 619 O O . LYS A 1 82 ? 8.755 -17.451 -4.080 1.00 96.25 82 LYS A O 1
ATOM 624 N N . CYS A 1 83 ? 10.256 -15.911 -3.400 1.00 96.31 83 CYS A N 1
ATOM 625 C CA . CYS A 1 83 ? 10.727 -16.676 -2.249 1.00 96.31 83 CYS A CA 1
ATOM 626 C C . CYS A 1 83 ? 9.639 -16.824 -1.184 1.00 96.31 83 CYS A C 1
ATOM 628 O O . CYS A 1 83 ? 9.564 -17.871 -0.547 1.00 96.31 83 CYS A O 1
ATOM 630 N N . ASP A 1 84 ? 8.798 -15.804 -0.999 1.00 97.38 84 ASP A N 1
ATOM 631 C CA . ASP A 1 84 ? 7.675 -15.881 -0.071 1.00 97.38 84 ASP A CA 1
ATOM 632 C C . ASP A 1 84 ? 6.499 -14.966 -0.482 1.00 97.38 84 ASP A C 1
ATOM 634 O O . ASP A 1 84 ? 6.396 -13.814 -0.045 1.00 97.38 84 ASP A O 1
ATOM 638 N N . PRO A 1 85 ? 5.561 -15.482 -1.299 1.00 97.56 85 PRO A N 1
ATOM 639 C CA . PRO A 1 85 ? 4.420 -14.710 -1.783 1.00 97.56 85 PRO A CA 1
ATOM 640 C C . PRO A 1 85 ? 3.415 -14.300 -0.700 1.00 97.56 85 PRO A C 1
ATOM 642 O O . PRO A 1 85 ? 2.503 -13.528 -1.005 1.00 97.56 85 PRO A O 1
ATOM 645 N N . SER A 1 86 ? 3.531 -14.803 0.539 1.00 97.62 86 SER A N 1
ATOM 646 C CA . SER A 1 86 ? 2.614 -14.435 1.624 1.00 97.62 86 SER A CA 1
ATOM 647 C C . SER A 1 86 ? 2.959 -13.097 2.279 1.00 97.62 86 SER A C 1
ATOM 649 O O . SER A 1 86 ? 2.262 -12.683 3.203 1.00 97.62 86 SER A O 1
ATOM 651 N N . LYS A 1 87 ? 4.028 -12.426 1.840 1.00 98.06 87 LYS A N 1
ATOM 652 C CA . LYS A 1 87 ? 4.511 -11.165 2.412 1.00 98.06 87 LYS A CA 1
ATOM 653 C C . LYS A 1 87 ? 4.180 -9.965 1.528 1.00 98.06 87 LYS A C 1
ATOM 655 O O . LYS A 1 87 ? 4.053 -10.068 0.308 1.00 98.06 87 LYS A O 1
ATOM 660 N N . LEU A 1 88 ? 4.059 -8.806 2.174 1.00 98.56 88 LEU A N 1
ATOM 661 C CA . LEU A 1 88 ? 3.934 -7.512 1.513 1.00 98.56 88 LEU A CA 1
ATOM 662 C C . LEU A 1 88 ? 5.309 -6.854 1.440 1.00 98.56 88 LEU A C 1
ATOM 664 O O . LEU A 1 88 ? 5.858 -6.439 2.462 1.00 98.56 88 LEU A O 1
ATOM 668 N N . TYR A 1 89 ? 5.848 -6.747 0.233 1.00 98.25 89 TYR A N 1
ATOM 669 C CA . TYR A 1 89 ? 7.133 -6.106 -0.004 1.00 98.25 89 TYR A CA 1
ATOM 670 C C . TYR A 1 89 ? 6.928 -4.695 -0.531 1.00 98.25 89 TYR A C 1
ATOM 672 O O . TYR A 1 89 ? 5.976 -4.445 -1.272 1.00 98.25 89 TYR A O 1
ATOM 680 N N . SER A 1 90 ? 7.840 -3.790 -0.199 1.00 97.12 90 SER A N 1
ATOM 681 C CA . SER A 1 90 ? 7.912 -2.467 -0.801 1.00 97.12 90 SER A CA 1
ATOM 682 C C . SER A 1 90 ? 9.352 -1.991 -0.903 1.00 97.12 90 SER A C 1
ATOM 684 O O . SER A 1 90 ? 10.180 -2.272 -0.041 1.00 97.12 90 SER A O 1
ATOM 686 N N . PHE A 1 91 ? 9.632 -1.233 -1.952 1.00 94.81 91 PHE A N 1
ATOM 687 C CA . PHE A 1 91 ? 10.847 -0.433 -2.072 1.00 94.81 91 PHE A CA 1
ATOM 688 C C . PHE A 1 91 ? 10.563 1.068 -1.922 1.00 94.81 91 PHE A C 1
ATOM 690 O O . PHE A 1 91 ? 11.355 1.905 -2.337 1.00 94.81 91 PHE A O 1
ATOM 697 N N . GLY A 1 92 ? 9.410 1.432 -1.361 1.00 93.25 92 GLY A N 1
ATOM 698 C CA . GLY A 1 92 ? 9.079 2.809 -1.014 1.00 93.25 92 GLY A CA 1
ATOM 699 C C . GLY A 1 92 ? 9.854 3.310 0.201 1.00 93.25 92 GLY A C 1
ATOM 700 O O . GLY A 1 92 ? 10.315 2.532 1.035 1.00 93.25 92 GLY A O 1
ATOM 701 N N . ALA A 1 93 ? 9.954 4.634 0.315 1.00 91.81 93 ALA A N 1
ATOM 702 C CA . ALA A 1 93 ? 10.586 5.283 1.458 1.00 91.81 93 ALA A CA 1
ATOM 703 C C . ALA A 1 93 ? 9.888 4.921 2.783 1.00 91.81 93 ALA A C 1
ATOM 705 O O . ALA A 1 93 ? 8.658 4.778 2.842 1.00 91.81 93 ALA A O 1
ATOM 706 N N . GLY A 1 94 ? 10.686 4.813 3.845 1.00 93.31 94 GLY A N 1
ATOM 707 C CA . GLY A 1 94 ? 10.236 4.422 5.174 1.00 93.31 94 GLY A CA 1
ATOM 708 C C . GLY A 1 94 ? 9.479 5.524 5.905 1.00 93.31 94 GLY A C 1
ATOM 709 O O . GLY A 1 94 ? 9.633 6.721 5.645 1.00 93.31 94 GLY A O 1
ATOM 710 N N . ARG A 1 95 ? 8.594 5.115 6.809 1.00 93.44 95 ARG A N 1
ATOM 711 C CA . ARG A 1 95 ? 7.841 5.996 7.700 1.00 93.44 95 ARG A CA 1
ATOM 712 C C . ARG A 1 95 ? 7.770 5.375 9.087 1.00 93.44 95 ARG A C 1
ATOM 714 O O . ARG A 1 95 ? 7.528 4.174 9.225 1.00 93.44 95 ARG A O 1
ATOM 721 N N . ALA A 1 96 ? 7.961 6.204 10.105 1.00 92.88 96 ALA A N 1
ATOM 722 C CA . ALA A 1 96 ? 7.710 5.836 11.491 1.00 92.88 96 ALA A CA 1
ATOM 723 C C . ALA A 1 96 ? 6.354 6.414 11.906 1.00 92.88 96 ALA A C 1
ATOM 725 O O . ALA A 1 96 ? 6.194 7.630 12.031 1.00 92.88 96 ALA A O 1
ATOM 726 N N . ILE A 1 97 ? 5.369 5.533 12.055 1.00 91.38 97 ILE A N 1
ATOM 727 C CA . ILE A 1 97 ? 4.008 5.853 12.479 1.00 91.38 97 ILE A CA 1
ATOM 728 C C . ILE A 1 97 ? 3.867 5.476 13.952 1.00 91.38 97 ILE A C 1
ATOM 730 O O . ILE A 1 97 ? 4.055 4.319 14.322 1.00 91.38 97 ILE A O 1
ATOM 734 N N . SER A 1 98 ? 3.491 6.443 14.778 1.00 86.44 98 SER A N 1
ATOM 735 C CA . SER A 1 98 ? 3.225 6.266 16.206 1.00 86.44 98 SER A CA 1
ATOM 736 C C . SER A 1 98 ? 2.022 7.103 16.632 1.00 86.44 98 SER A C 1
ATOM 738 O O . SER A 1 98 ? 1.589 7.986 15.889 1.00 86.44 98 SER A O 1
ATOM 740 N N . ASP A 1 99 ? 1.546 6.888 17.858 1.00 79.75 99 ASP A N 1
ATOM 741 C CA . ASP A 1 99 ? 0.497 7.700 18.492 1.00 79.75 99 ASP A CA 1
ATOM 742 C C . ASP A 1 99 ? 0.797 9.205 18.448 1.00 79.75 99 ASP A C 1
ATOM 744 O O . ASP A 1 99 ? -0.110 10.031 18.375 1.00 79.75 99 ASP A O 1
ATOM 748 N N . ASN A 1 100 ? 2.084 9.560 18.448 1.00 75.69 100 ASN A N 1
ATOM 749 C CA . ASN A 1 100 ? 2.555 10.934 18.564 1.00 75.69 100 ASN A CA 1
ATOM 750 C C . ASN A 1 100 ? 3.083 11.516 17.247 1.00 75.69 100 ASN A C 1
ATOM 752 O O . ASN A 1 100 ? 3.522 12.667 17.235 1.00 75.69 100 ASN A O 1
ATOM 756 N N . GLY A 1 101 ? 3.098 10.757 16.145 1.00 81.06 101 GLY A N 1
ATOM 757 C CA . GLY A 1 101 ? 3.711 11.275 14.927 1.00 81.06 101 GLY A CA 1
ATOM 758 C C . GLY A 1 101 ? 3.752 10.351 13.720 1.00 81.06 101 GLY A C 1
ATOM 759 O O . GLY A 1 101 ? 3.664 9.129 13.816 1.00 81.06 101 GLY A O 1
ATOM 760 N N . TYR A 1 102 ? 3.942 10.995 12.572 1.00 84.75 102 TYR A N 1
ATOM 761 C CA . TYR A 1 102 ? 4.255 10.400 11.281 1.00 84.75 102 TYR A CA 1
ATOM 762 C C . TYR A 1 102 ? 5.568 11.032 10.825 1.00 84.75 102 TYR A C 1
ATOM 764 O O . TYR A 1 102 ? 5.589 12.195 10.411 1.00 84.75 102 TYR A O 1
ATOM 772 N N . THR A 1 103 ? 6.658 10.285 10.944 1.00 87.12 103 THR A N 1
ATOM 773 C CA . THR A 1 103 ? 8.001 10.769 10.615 1.00 87.12 103 THR A CA 1
ATOM 774 C C . THR A 1 103 ? 8.458 10.158 9.305 1.00 87.12 103 THR A C 1
ATOM 776 O O . THR A 1 103 ? 8.347 8.948 9.095 1.00 87.12 103 THR A O 1
ATOM 779 N N . GLU A 1 104 ? 8.969 11.002 8.415 1.00 87.56 104 GLU A N 1
ATOM 780 C CA . GLU A 1 104 ? 9.664 10.550 7.215 1.00 87.56 104 GLU A CA 1
ATOM 781 C C . GLU A 1 104 ? 11.084 10.148 7.592 1.00 87.56 104 GLU A C 1
ATOM 783 O O . GLU A 1 104 ? 11.790 10.936 8.216 1.00 87.56 104 GLU A O 1
ATOM 788 N N . ALA A 1 105 ? 11.470 8.914 7.275 1.00 82.38 105 ALA A N 1
ATOM 789 C CA . ALA A 1 105 ? 12.784 8.398 7.621 1.00 82.38 105 ALA A CA 1
ATOM 790 C C . ALA A 1 105 ? 13.236 7.350 6.611 1.00 82.38 105 ALA A C 1
ATOM 792 O O . ALA A 1 105 ? 12.438 6.524 6.154 1.00 82.38 105 ALA A O 1
ATOM 793 N N . ASP A 1 106 ? 14.527 7.353 6.312 1.00 78.75 106 ASP A N 1
ATOM 794 C CA . ASP A 1 106 ? 15.124 6.281 5.538 1.00 78.75 106 ASP A CA 1
ATOM 795 C C . ASP A 1 106 ? 15.195 5.003 6.380 1.00 78.75 106 ASP A C 1
ATOM 797 O O . ASP A 1 106 ? 15.391 5.019 7.603 1.00 78.75 106 ASP A O 1
ATOM 801 N N . VAL A 1 107 ? 14.977 3.865 5.721 1.00 79.88 107 VAL A N 1
ATOM 802 C CA . VAL A 1 107 ? 14.993 2.566 6.392 1.00 79.88 107 VAL A CA 1
ATOM 803 C C . VAL A 1 107 ? 16.416 2.288 6.874 1.00 79.88 107 VAL A C 1
ATOM 805 O O . VAL A 1 107 ? 17.342 2.216 6.072 1.00 79.88 107 VAL A O 1
ATOM 808 N N . GLY A 1 108 ? 16.578 2.114 8.187 1.00 78.69 108 GLY A N 1
ATOM 809 C CA . GLY A 1 108 ? 17.872 1.869 8.830 1.00 78.69 108 GLY A CA 1
ATOM 810 C C . GLY A 1 108 ? 18.435 3.069 9.596 1.00 78.69 108 GLY A C 1
ATOM 811 O O . GLY A 1 108 ? 19.248 2.860 10.492 1.00 78.69 108 GLY A O 1
ATOM 812 N N . GLU A 1 109 ? 17.970 4.293 9.325 1.00 80.62 109 GLU A N 1
ATOM 813 C CA . GLU A 1 109 ? 18.320 5.470 10.140 1.00 80.62 109 GLU A CA 1
ATOM 814 C C . GLU A 1 109 ? 17.431 5.587 11.382 1.00 80.62 109 GLU A C 1
ATOM 816 O O . GLU A 1 109 ? 17.896 5.909 12.475 1.00 80.62 109 GLU A O 1
ATOM 821 N N . VAL A 1 110 ? 16.141 5.292 11.212 1.00 83.88 110 VAL A N 1
ATOM 822 C CA . VAL A 1 110 ? 15.133 5.257 12.275 1.00 83.88 110 VAL A CA 1
ATOM 823 C C . VAL A 1 110 ? 14.333 3.967 12.145 1.00 83.88 110 VAL A C 1
ATOM 825 O O . VAL A 1 110 ? 14.155 3.429 11.047 1.00 83.88 110 VAL A O 1
ATOM 828 N N . GLU A 1 111 ? 13.827 3.464 13.270 1.00 89.69 111 GLU A N 1
ATOM 829 C CA . GLU A 1 111 ? 12.881 2.358 13.254 1.00 89.69 111 GLU A CA 1
ATOM 830 C C . GLU A 1 111 ? 11.598 2.778 12.516 1.00 89.69 111 GLU A C 1
ATOM 832 O O . GLU A 1 111 ? 10.838 3.629 12.977 1.00 89.69 111 GLU A O 1
ATOM 837 N N . THR A 1 112 ? 11.375 2.195 11.340 1.00 94.69 112 THR A N 1
ATOM 838 C CA . THR A 1 112 ? 10.194 2.440 10.507 1.00 94.69 112 THR A CA 1
ATOM 839 C C . THR A 1 112 ? 9.262 1.236 10.585 1.00 94.69 112 THR A C 1
ATOM 841 O O . THR A 1 112 ? 9.706 0.096 10.704 1.00 94.69 112 THR A O 1
ATOM 844 N N . ASN A 1 113 ? 7.953 1.473 10.532 1.00 95.12 113 ASN A N 1
ATOM 845 C CA . ASN A 1 113 ? 6.917 0.431 10.566 1.00 95.12 113 ASN A CA 1
ATOM 846 C C . ASN A 1 113 ? 5.985 0.477 9.348 1.00 95.12 113 ASN A C 1
ATOM 848 O O . ASN A 1 113 ? 5.125 -0.383 9.181 1.00 95.12 113 ASN A O 1
ATOM 852 N N . PHE A 1 114 ? 6.169 1.455 8.465 1.00 96.62 114 PHE A N 1
ATOM 853 C CA . PHE A 1 114 ? 5.418 1.583 7.228 1.00 96.62 114 PHE A CA 1
ATOM 854 C C . PHE A 1 114 ? 6.356 1.935 6.075 1.00 96.62 114 PHE A C 1
ATOM 856 O O . PHE A 1 114 ? 7.330 2.667 6.249 1.00 96.62 114 PHE A O 1
ATOM 863 N N . LEU A 1 115 ? 6.040 1.423 4.888 1.00 96.50 115 LEU A N 1
ATOM 864 C CA . LEU A 1 115 ? 6.708 1.767 3.637 1.00 96.50 115 LEU A CA 1
ATOM 865 C C . LEU A 1 115 ? 5.665 2.352 2.693 1.00 96.50 115 LEU A C 1
ATOM 867 O O . LEU A 1 115 ? 4.560 1.818 2.573 1.00 96.50 115 LEU A O 1
ATOM 871 N N . LEU A 1 116 ? 6.028 3.422 1.989 1.00 94.00 116 LEU A N 1
ATOM 872 C CA . LEU A 1 116 ? 5.174 3.972 0.938 1.00 94.00 116 LEU A CA 1
ATOM 873 C C . LEU A 1 116 ? 4.881 2.938 -0.173 1.00 94.00 116 LEU A C 1
ATOM 875 O O . LEU A 1 116 ? 5.573 1.918 -0.275 1.00 94.00 116 LEU A O 1
ATOM 879 N N . PRO A 1 117 ? 3.870 3.191 -1.030 1.00 91.75 117 PRO A N 1
ATOM 880 C CA . PRO A 1 117 ? 3.669 2.456 -2.280 1.00 91.75 117 PRO A CA 1
ATOM 881 C C . PRO A 1 117 ? 4.935 2.382 -3.141 1.00 91.75 117 PRO A C 1
ATOM 883 O O . PRO A 1 117 ? 5.861 3.163 -2.920 1.00 91.75 117 PRO A O 1
ATOM 886 N N . ARG A 1 118 ? 4.935 1.474 -4.136 1.00 93.88 118 ARG A N 1
ATOM 887 C CA . ARG A 1 118 ? 6.085 0.722 -4.710 1.00 93.88 118 ARG A CA 1
ATOM 888 C C . ARG A 1 118 ? 6.133 -0.719 -4.207 1.00 93.88 118 ARG A C 1
ATOM 890 O O . ARG A 1 118 ? 7.172 -1.242 -3.810 1.00 93.88 118 ARG A O 1
ATOM 897 N N . MET A 1 119 ? 4.959 -1.339 -4.169 1.00 96.31 119 MET A N 1
ATOM 898 C CA . MET A 1 119 ? 4.765 -2.620 -3.500 1.00 96.31 119 MET A CA 1
ATOM 899 C C . MET A 1 119 ? 4.766 -3.766 -4.495 1.00 96.31 119 MET A C 1
ATOM 901 O O . MET A 1 119 ? 4.287 -3.601 -5.614 1.00 96.31 119 MET A O 1
ATOM 905 N N . ILE A 1 120 ? 5.205 -4.941 -4.053 1.00 97.81 120 ILE A N 1
ATOM 906 C CA . ILE A 1 120 ? 4.909 -6.205 -4.723 1.00 97.81 120 ILE A CA 1
ATOM 907 C C . ILE A 1 120 ? 4.247 -7.173 -3.742 1.00 97.81 120 ILE A C 1
ATOM 909 O O . ILE A 1 120 ? 4.691 -7.338 -2.604 1.00 97.81 120 ILE A O 1
ATOM 913 N N . PHE A 1 121 ? 3.145 -7.780 -4.174 1.00 98.50 121 PHE A N 1
ATOM 914 C CA . PHE A 1 121 ? 2.326 -8.650 -3.338 1.00 98.50 121 PHE A CA 1
ATOM 915 C C . PHE A 1 121 ? 1.539 -9.677 -4.155 1.00 98.50 121 PHE A C 1
ATOM 917 O O . PHE A 1 121 ? 1.429 -9.584 -5.379 1.00 98.50 121 PHE A O 1
ATOM 924 N N . HIS A 1 122 ? 0.980 -10.679 -3.473 1.00 98.38 122 HIS A N 1
ATOM 925 C CA . HIS A 1 122 ? 0.119 -11.670 -4.109 1.00 98.38 122 HIS A CA 1
ATOM 926 C C . HIS A 1 122 ? -1.280 -11.100 -4.397 1.00 98.38 122 HIS A C 1
ATOM 928 O O . HIS A 1 122 ? -1.891 -10.474 -3.531 1.00 98.38 122 HIS A O 1
ATOM 934 N N . LYS A 1 123 ? -1.838 -11.366 -5.585 1.00 97.69 123 LYS A N 1
ATOM 935 C CA . LYS A 1 123 ? -3.125 -10.806 -6.047 1.00 97.69 123 LYS A CA 1
ATOM 936 C C . LYS A 1 123 ? -4.304 -10.998 -5.086 1.00 97.69 123 LYS A C 1
ATOM 938 O O . LYS A 1 123 ? -5.231 -10.196 -5.100 1.00 97.69 123 LYS A O 1
ATOM 943 N N . SER A 1 124 ? -4.286 -12.036 -4.244 1.00 98.12 124 SER A N 1
ATOM 944 C CA . SER A 1 124 ? -5.351 -12.274 -3.257 1.00 98.12 124 SER A CA 1
ATOM 945 C C . SER A 1 124 ? -5.474 -11.141 -2.239 1.00 98.12 124 SER A C 1
ATOM 947 O O . SER A 1 124 ? -6.538 -10.972 -1.653 1.00 98.12 124 SER A O 1
ATOM 949 N N . PHE A 1 125 ? -4.426 -10.335 -2.047 1.00 98.69 125 PHE A N 1
ATOM 950 C CA . PHE A 1 125 ? -4.458 -9.190 -1.139 1.00 98.69 125 PHE A CA 1
ATOM 951 C C . PHE A 1 125 ? -5.447 -8.114 -1.600 1.00 98.69 125 PHE A C 1
ATOM 953 O O . PHE A 1 125 ? -6.002 -7.419 -0.758 1.00 98.69 125 PHE A O 1
ATOM 960 N N . LEU A 1 126 ? -5.757 -8.038 -2.901 1.00 98.38 126 LEU A N 1
ATOM 961 C CA . LEU A 1 126 ? -6.829 -7.180 -3.420 1.00 98.38 126 LEU A CA 1
ATOM 962 C C . LEU A 1 126 ? -8.198 -7.614 -2.874 1.00 98.38 126 LEU A C 1
ATOM 964 O O . LEU A 1 126 ? -8.975 -6.796 -2.396 1.00 98.38 126 LEU A O 1
ATOM 968 N N . GLN A 1 127 ? -8.469 -8.923 -2.871 1.00 97.94 127 GLN A N 1
ATOM 969 C CA . GLN A 1 127 ? -9.719 -9.477 -2.339 1.00 97.94 127 GLN A CA 1
ATOM 970 C C . GLN A 1 127 ? -9.808 -9.342 -0.819 1.00 97.94 127 GLN A C 1
ATOM 972 O O . GLN A 1 127 ? -10.874 -9.039 -0.298 1.00 97.94 127 GLN A O 1
ATOM 977 N N . ILE A 1 128 ? -8.693 -9.552 -0.113 1.00 98.50 128 ILE A N 1
ATOM 978 C CA . ILE A 1 128 ? -8.628 -9.386 1.344 1.00 98.50 128 ILE A CA 1
ATOM 979 C C . ILE A 1 128 ? -8.888 -7.927 1.722 1.00 98.50 128 ILE A C 1
ATOM 981 O O . ILE A 1 128 ? -9.677 -7.667 2.626 1.00 98.50 128 ILE A O 1
ATOM 985 N N . TYR A 1 129 ? -8.269 -6.977 1.018 1.00 98.50 129 TYR A N 1
ATOM 986 C CA . TYR A 1 129 ? -8.472 -5.555 1.272 1.00 98.50 129 TYR A CA 1
ATOM 987 C C . TYR A 1 129 ? -9.909 -5.115 0.992 1.00 98.50 129 TYR A C 1
ATOM 989 O O . TYR A 1 129 ? -10.527 -4.488 1.845 1.00 98.50 129 TYR A O 1
ATOM 997 N N . SER A 1 130 ? -10.467 -5.488 -0.158 1.00 96.62 130 SER A N 1
ATOM 998 C CA . SER A 1 130 ? -11.797 -5.048 -0.598 1.00 96.62 130 SER A CA 1
ATOM 999 C C . SER A 1 130 ? -12.946 -5.966 -0.161 1.00 96.62 130 SER A C 1
ATOM 1001 O O . SER A 1 130 ? -13.998 -5.968 -0.800 1.00 96.62 130 SER A O 1
ATOM 1003 N N . ASN A 1 131 ? -12.766 -6.763 0.896 1.00 95.94 131 ASN A N 1
ATOM 1004 C CA . ASN A 1 131 ? -13.842 -7.597 1.428 1.00 95.94 131 ASN A CA 1
ATOM 1005 C C . ASN A 1 131 ? -14.945 -6.749 2.108 1.00 95.94 131 ASN A C 1
ATOM 1007 O O . ASN A 1 131 ? -14.753 -5.573 2.424 1.00 95.94 131 ASN A O 1
ATOM 1011 N N . GLU A 1 132 ? -16.113 -7.350 2.355 1.00 96.00 132 GLU A N 1
ATOM 1012 C CA . GLU A 1 132 ? -17.248 -6.637 2.968 1.00 96.00 132 GLU A CA 1
ATOM 1013 C C . GLU A 1 132 ? -16.954 -6.147 4.397 1.00 96.00 132 GLU A C 1
ATOM 1015 O O . GLU A 1 132 ? -17.433 -5.085 4.790 1.00 96.00 132 GLU A O 1
ATOM 1020 N N . GLU A 1 133 ? -16.127 -6.865 5.162 1.00 96.00 133 GLU A N 1
ATOM 1021 C CA . GLU A 1 133 ? -15.745 -6.469 6.527 1.00 96.00 133 GLU A CA 1
ATOM 1022 C C . GLU A 1 133 ? -14.966 -5.147 6.551 1.00 96.00 133 GLU A C 1
ATOM 1024 O O . GLU A 1 133 ? -15.125 -4.342 7.469 1.00 96.00 133 GLU A O 1
ATOM 1029 N N . ASN A 1 134 ? -14.161 -4.890 5.518 1.00 97.62 134 ASN A N 1
ATOM 1030 C CA . ASN A 1 134 ? -13.366 -3.675 5.396 1.00 97.62 134 ASN A CA 1
ATOM 1031 C C . ASN A 1 134 ? -14.145 -2.508 4.777 1.00 97.62 134 ASN A C 1
ATOM 1033 O O . ASN A 1 134 ? -13.652 -1.383 4.797 1.00 97.62 134 ASN A O 1
ATOM 1037 N N . LYS A 1 135 ? -15.369 -2.705 4.269 1.00 96.31 135 LYS A N 1
ATOM 1038 C CA . LYS A 1 135 ? -16.153 -1.639 3.616 1.00 96.31 135 LYS A CA 1
ATOM 1039 C C . LYS A 1 135 ? -16.237 -0.331 4.431 1.00 96.31 135 LYS A C 1
ATOM 1041 O O . LYS A 1 135 ? -15.987 0.725 3.849 1.00 96.31 135 LYS A O 1
ATOM 1046 N N . PRO A 1 136 ? -16.477 -0.347 5.763 1.00 97.62 136 PRO A N 1
ATOM 1047 C CA . PRO A 1 136 ? -16.487 0.882 6.562 1.00 97.62 136 PRO A CA 1
ATOM 1048 C C . PRO A 1 136 ? -15.137 1.616 6.583 1.00 97.62 136 PRO A C 1
ATOM 1050 O O . PRO A 1 136 ? -15.103 2.848 6.621 1.00 97.62 136 PRO A O 1
ATOM 1053 N N . LEU A 1 137 ? -14.029 0.867 6.537 1.00 97.88 137 LEU A N 1
ATOM 1054 C CA . LEU A 1 137 ? -12.675 1.407 6.451 1.00 97.88 137 LEU A CA 1
ATOM 1055 C C . LEU A 1 137 ? -12.426 2.047 5.082 1.00 97.88 137 LEU A C 1
ATOM 1057 O O . LEU A 1 137 ? -11.924 3.169 5.028 1.00 97.88 137 LEU A O 1
ATOM 1061 N N . LEU A 1 138 ? -12.811 1.377 3.990 1.00 96.62 138 LEU A N 1
ATOM 1062 C CA . LEU A 1 138 ? -12.674 1.924 2.634 1.00 96.62 138 LEU A CA 1
ATOM 1063 C C . LEU A 1 138 ? -13.469 3.231 2.488 1.00 96.62 138 LEU A C 1
ATOM 1065 O O . LEU A 1 138 ? -12.921 4.230 2.019 1.00 96.62 138 LEU A O 1
ATOM 1069 N N . ASP A 1 139 ? -14.709 3.255 2.984 1.00 96.31 139 ASP A N 1
ATOM 1070 C CA . ASP A 1 139 ? -15.558 4.450 3.006 1.00 96.31 139 ASP A CA 1
ATOM 1071 C C . ASP A 1 139 ? -14.941 5.585 3.839 1.00 96.31 139 ASP A C 1
ATOM 1073 O O . ASP A 1 139 ? -15.059 6.764 3.494 1.00 96.31 139 ASP A O 1
ATOM 1077 N N . TYR A 1 140 ? -14.301 5.256 4.967 1.00 96.62 140 TYR A N 1
ATOM 1078 C CA . TYR A 1 140 ? -13.577 6.234 5.777 1.00 96.62 140 TYR A CA 1
ATOM 1079 C C . TYR A 1 140 ? -12.399 6.830 5.003 1.00 96.62 140 TYR A C 1
ATOM 1081 O O . TYR A 1 140 ? -12.305 8.058 4.930 1.00 96.62 140 TYR A O 1
ATOM 1089 N N . VAL A 1 141 ? -11.559 5.980 4.403 1.00 95.38 141 VAL A N 1
ATOM 1090 C CA . VAL A 1 141 ? -10.380 6.368 3.612 1.00 95.38 141 VAL A CA 1
ATOM 1091 C C . VAL A 1 141 ? -10.765 7.280 2.450 1.00 95.38 141 VAL A C 1
ATOM 1093 O O . VAL A 1 141 ? -10.125 8.313 2.263 1.00 95.38 141 VAL A O 1
ATOM 1096 N N . ASP A 1 142 ? -11.837 6.966 1.717 1.00 93.81 142 ASP A N 1
ATOM 1097 C CA . ASP A 1 142 ? -12.286 7.775 0.575 1.00 93.81 142 ASP A CA 1
ATOM 1098 C C . ASP A 1 142 ? -12.753 9.183 0.966 1.00 93.81 142 ASP A C 1
ATOM 1100 O O . ASP A 1 142 ? -12.668 10.119 0.167 1.00 93.81 142 ASP A O 1
ATOM 1104 N N . ARG A 1 143 ? -13.209 9.367 2.210 1.00 93.56 143 ARG A N 1
ATOM 1105 C CA . ARG A 1 143 ? -13.558 10.687 2.754 1.00 93.56 143 ARG A CA 1
ATOM 1106 C C . ARG A 1 143 ? -12.346 11.451 3.285 1.00 93.56 143 ARG A C 1
ATOM 1108 O O . ARG A 1 143 ? -12.446 12.660 3.497 1.00 93.56 143 ARG A O 1
ATOM 1115 N N . GLN A 1 144 ? -11.213 10.782 3.507 1.00 91.38 144 GLN A N 1
ATOM 1116 C CA . GLN A 1 144 ? -10.024 11.425 4.049 1.00 91.38 144 GLN A CA 1
ATOM 1117 C C . GLN A 1 144 ? -9.222 12.127 2.958 1.00 91.38 144 GLN A C 1
ATOM 1119 O O . GLN A 1 144 ? -8.693 11.530 2.023 1.00 91.38 144 GLN A O 1
ATOM 1124 N N . SER A 1 145 ? -8.989 13.418 3.170 1.00 87.88 145 SER A N 1
ATOM 1125 C CA . SER A 1 145 ? -8.053 14.199 2.357 1.00 87.88 145 SER A CA 1
ATOM 1126 C C . SER A 1 145 ? -6.575 13.863 2.639 1.00 87.88 145 SER A C 1
ATOM 1128 O O . SER A 1 145 ? -5.683 14.415 2.001 1.00 87.88 145 SER A O 1
ATOM 1130 N N . ALA A 1 146 ? -6.316 12.954 3.588 1.00 86.06 146 ALA A N 1
ATOM 1131 C CA . ALA A 1 146 ? -4.996 12.424 3.921 1.00 86.06 146 ALA A CA 1
ATOM 1132 C C . ALA A 1 146 ? -4.420 11.494 2.842 1.00 86.06 146 ALA A C 1
ATOM 1134 O O . ALA A 1 146 ? -3.200 11.327 2.795 1.00 86.06 146 ALA A O 1
ATOM 1135 N N . HIS A 1 147 ? -5.276 10.909 1.988 1.00 89.62 147 HIS A N 1
ATOM 1136 C CA . HIS A 1 147 ? -4.871 9.941 0.961 1.00 89.62 147 HIS A CA 1
ATOM 1137 C C . HIS A 1 147 ? -4.093 8.756 1.569 1.00 89.62 147 HIS A C 1
ATOM 1139 O O . HIS A 1 147 ? -2.921 8.548 1.272 1.00 89.62 147 HIS A O 1
ATOM 1145 N N . CYS A 1 148 ? -4.740 8.063 2.510 1.00 94.38 148 CYS A N 1
ATOM 1146 C CA . CYS A 1 148 ? -4.164 7.037 3.391 1.00 94.38 148 CYS A CA 1
ATOM 1147 C C . CYS A 1 148 ? -4.591 5.601 3.025 1.00 94.38 148 CYS A C 1
ATOM 1149 O O . CYS A 1 148 ? -4.585 4.706 3.870 1.00 94.38 148 CYS A O 1
ATOM 1151 N N . ASP A 1 149 ? -4.976 5.380 1.769 1.00 96.06 149 ASP A N 1
ATOM 1152 C CA . ASP A 1 149 ? -5.326 4.070 1.208 1.00 96.06 149 ASP A CA 1
ATOM 1153 C C . ASP A 1 149 ? -4.155 3.078 1.261 1.00 96.06 149 ASP A C 1
ATOM 1155 O O . ASP A 1 149 ? -4.348 1.889 1.484 1.00 96.06 149 ASP A O 1
ATOM 1159 N N . ASP A 1 150 ? -2.929 3.578 1.136 1.00 96.38 150 ASP A N 1
ATOM 1160 C CA . ASP A 1 150 ? -1.690 2.822 1.304 1.00 96.38 150 ASP A CA 1
ATOM 1161 C C . ASP A 1 150 ? -1.480 2.319 2.743 1.00 96.38 150 ASP A C 1
ATOM 1163 O O . ASP A 1 150 ? -1.139 1.151 2.934 1.00 96.38 150 ASP A O 1
ATOM 1167 N N . ILE A 1 151 ? -1.729 3.161 3.754 1.00 97.25 151 ILE A N 1
ATOM 1168 C CA . ILE A 1 151 ? -1.685 2.770 5.173 1.00 97.25 151 ILE A CA 1
ATOM 1169 C C . ILE A 1 151 ? -2.789 1.756 5.454 1.00 97.25 151 ILE A C 1
ATOM 1171 O O . ILE A 1 151 ? -2.530 0.745 6.105 1.00 97.25 151 ILE A O 1
ATOM 1175 N N . ALA A 1 152 ? -4.004 1.999 4.956 1.00 98.19 152 ALA A N 1
ATOM 1176 C CA . ALA A 1 152 ? -5.126 1.085 5.141 1.00 98.19 152 ALA A CA 1
ATOM 1177 C C . ALA A 1 152 ? -4.811 -0.291 4.544 1.00 98.19 152 ALA A C 1
ATOM 1179 O O . ALA A 1 152 ? -4.910 -1.297 5.247 1.00 98.19 152 ALA A O 1
ATOM 1180 N N . PHE A 1 153 ? -4.341 -0.329 3.294 1.00 98.62 153 PHE A N 1
ATOM 1181 C CA . PHE A 1 153 ? -3.939 -1.562 2.625 1.00 98.62 153 PHE A CA 1
ATOM 1182 C C . PHE A 1 153 ? -2.845 -2.295 3.405 1.00 98.62 153 PHE A C 1
ATOM 1184 O O . PHE A 1 153 ? -3.023 -3.458 3.768 1.00 98.62 153 PHE A O 1
ATOM 1191 N N . ALA A 1 154 ? -1.745 -1.615 3.741 1.00 98.44 154 ALA A N 1
ATOM 1192 C CA . ALA A 1 154 ? -0.648 -2.224 4.489 1.00 98.44 154 ALA A CA 1
ATOM 1193 C C . ALA A 1 154 ? -1.098 -2.771 5.853 1.00 98.44 154 ALA A C 1
ATOM 1195 O O . ALA A 1 154 ? -0.683 -3.862 6.241 1.00 98.44 154 ALA A O 1
ATOM 1196 N N . THR A 1 155 ? -1.975 -2.055 6.563 1.00 98.31 155 THR A N 1
ATOM 1197 C CA . THR A 1 155 ? -2.450 -2.459 7.897 1.00 98.31 155 THR A CA 1
ATOM 1198 C C . THR A 1 155 ? -3.387 -3.661 7.818 1.00 98.31 155 THR A C 1
ATOM 1200 O O . THR A 1 155 ? -3.227 -4.601 8.597 1.00 98.31 155 THR A O 1
ATOM 1203 N N . VAL A 1 156 ? -4.308 -3.692 6.846 1.00 98.69 156 VAL A N 1
ATOM 1204 C CA . VAL A 1 156 ? -5.183 -4.852 6.601 1.00 98.69 156 VAL A CA 1
ATOM 1205 C C . VAL A 1 156 ? -4.356 -6.092 6.267 1.00 98.69 156 VAL A C 1
ATOM 1207 O O . VAL A 1 156 ? -4.574 -7.155 6.848 1.00 98.69 156 VAL A O 1
ATOM 1210 N N . ILE A 1 157 ? -3.380 -5.964 5.367 1.00 98.62 157 ILE A N 1
ATOM 1211 C CA . ILE A 1 157 ? -2.536 -7.094 4.971 1.00 98.62 157 ILE A CA 1
ATOM 1212 C C . ILE A 1 157 ? -1.619 -7.534 6.112 1.00 98.62 157 ILE A C 1
ATOM 1214 O O . ILE A 1 157 ? -1.469 -8.735 6.336 1.00 98.62 157 ILE A O 1
ATOM 1218 N N . SER A 1 158 ? -1.054 -6.601 6.879 1.00 98.38 158 SER A N 1
ATOM 1219 C CA . SER A 1 158 ? -0.255 -6.933 8.061 1.00 98.38 158 SER A CA 1
ATOM 1220 C C . SER A 1 158 ? -1.080 -7.693 9.100 1.00 98.38 158 SER A C 1
ATOM 1222 O O . SER A 1 158 ? -0.631 -8.727 9.588 1.00 98.38 158 SER A O 1
ATOM 1224 N N . LYS A 1 159 ? -2.319 -7.255 9.364 1.00 98.31 159 LYS A N 1
ATOM 1225 C CA . LYS A 1 159 ? -3.257 -7.957 10.249 1.00 98.31 159 LYS A CA 1
ATOM 1226 C C . LYS A 1 159 ? -3.590 -9.355 9.737 1.00 98.31 159 LYS A C 1
ATOM 1228 O O . LYS A 1 159 ? -3.555 -10.311 10.503 1.00 98.31 159 LYS A O 1
ATOM 1233 N N . TYR A 1 160 ? -3.907 -9.479 8.449 1.00 98.38 160 TYR A N 1
ATOM 1234 C CA . TYR A 1 160 ? -4.275 -10.757 7.838 1.00 98.38 160 TYR A CA 1
ATOM 1235 C C . TYR A 1 160 ? -3.120 -11.765 7.861 1.00 98.38 160 TYR A C 1
ATOM 1237 O O . TYR A 1 160 ? -3.313 -12.942 8.152 1.00 98.38 160 TYR A O 1
ATOM 1245 N N . THR A 1 161 ? -1.912 -11.304 7.543 1.00 97.88 161 THR A N 1
ATOM 1246 C CA . THR A 1 161 ? -0.729 -12.167 7.442 1.00 97.88 161 THR A CA 1
ATOM 1247 C C . THR A 1 161 ? -0.032 -12.381 8.781 1.00 97.88 161 THR A C 1
ATOM 1249 O O . THR A 1 161 ? 0.766 -13.307 8.883 1.00 97.88 161 THR A O 1
ATOM 1252 N N . ALA A 1 162 ? -0.285 -11.534 9.783 1.00 97.81 162 ALA A N 1
ATOM 1253 C CA . ALA A 1 162 ? 0.528 -11.401 10.993 1.00 97.81 162 ALA A CA 1
ATOM 1254 C C . ALA A 1 162 ? 2.024 -11.139 10.699 1.00 97.81 162 ALA A C 1
ATOM 1256 O O . ALA A 1 162 ? 2.901 -11.532 11.468 1.00 97.81 162 ALA A O 1
ATOM 1257 N N . HIS A 1 163 ? 2.320 -10.472 9.578 1.00 97.81 163 HIS A N 1
ATOM 1258 C CA . HIS A 1 163 ? 3.672 -10.102 9.161 1.00 97.81 163 HIS A CA 1
ATOM 1259 C C . HIS A 1 163 ? 3.819 -8.574 9.018 1.00 97.81 163 HIS A C 1
ATOM 1261 O O . HIS A 1 163 ? 2.840 -7.878 8.730 1.00 97.81 163 HIS A O 1
ATOM 1267 N N . PRO A 1 164 ? 5.034 -8.022 9.205 1.00 97.94 164 PRO A N 1
ATOM 1268 C CA . PRO A 1 164 ? 5.320 -6.631 8.869 1.00 97.94 164 PRO A CA 1
ATOM 1269 C C . PRO A 1 164 ? 5.442 -6.442 7.350 1.00 97.94 164 PRO A C 1
ATOM 1271 O O . PRO A 1 164 ? 5.397 -7.402 6.576 1.00 97.94 164 PRO A O 1
ATOM 1274 N N . MET A 1 165 ? 5.661 -5.198 6.923 1.00 98.19 165 MET A N 1
ATOM 1275 C CA . MET A 1 165 ? 6.137 -4.928 5.566 1.00 98.19 165 MET A CA 1
ATOM 1276 C C . MET A 1 165 ? 7.621 -5.289 5.424 1.00 98.19 165 MET A C 1
ATOM 1278 O O . MET A 1 165 ? 8.402 -5.178 6.374 1.00 98.19 165 MET A O 1
ATOM 1282 N N . TYR A 1 166 ? 8.008 -5.691 4.216 1.00 97.88 166 TYR A N 1
ATOM 1283 C CA . TYR A 1 166 ? 9.373 -6.077 3.879 1.00 97.88 166 TYR A CA 1
ATOM 1284 C C . TYR A 1 166 ? 10.010 -5.041 2.957 1.00 97.88 166 TYR A C 1
ATOM 1286 O O . TYR A 1 166 ? 9.529 -4.818 1.847 1.00 97.88 166 TYR A O 1
ATOM 1294 N N . TYR A 1 167 ? 11.077 -4.401 3.429 1.00 97.25 167 TYR A N 1
ATOM 1295 C CA . TYR A 1 167 ? 11.807 -3.387 2.684 1.00 97.25 167 TYR A CA 1
ATOM 1296 C C . TYR A 1 167 ? 12.784 -4.020 1.701 1.00 97.25 167 TYR A C 1
ATOM 1298 O O . TYR A 1 167 ? 13.536 -4.929 2.053 1.00 97.25 167 TYR A O 1
ATOM 1306 N N . ILE A 1 168 ? 12.780 -3.497 0.481 1.00 94.94 168 ILE A N 1
ATOM 1307 C CA . ILE A 1 168 ? 13.690 -3.882 -0.586 1.00 94.94 168 ILE A CA 1
ATOM 1308 C C . ILE A 1 168 ? 14.574 -2.679 -0.934 1.00 94.94 168 ILE A C 1
ATOM 1310 O O . ILE A 1 168 ? 14.039 -1.666 -1.396 1.00 94.94 168 ILE A O 1
ATOM 1314 N N . PRO A 1 169 ? 15.905 -2.775 -0.750 1.00 90.19 169 PRO A N 1
ATOM 1315 C CA . PRO A 1 169 ? 16.835 -1.760 -1.226 1.00 90.19 169 PRO A CA 1
ATOM 1316 C C . PRO A 1 169 ? 16.685 -1.556 -2.734 1.00 90.19 169 PRO A C 1
ATOM 1318 O O . PRO A 1 169 ? 16.630 -2.514 -3.507 1.00 90.19 169 PRO A O 1
ATOM 1321 N N . ALA A 1 170 ? 16.588 -0.301 -3.161 1.00 85.94 170 ALA A N 1
ATOM 1322 C CA . ALA A 1 170 ? 16.203 0.012 -4.526 1.00 85.94 170 ALA A CA 1
ATOM 1323 C C . ALA A 1 170 ? 16.843 1.282 -5.068 1.00 85.94 170 ALA A C 1
ATOM 1325 O O . ALA A 1 170 ? 17.146 2.219 -4.333 1.00 85.94 170 ALA A O 1
ATOM 1326 N N . TYR A 1 171 ? 16.939 1.317 -6.395 1.00 84.38 171 TYR A N 1
ATOM 1327 C CA . TYR A 1 171 ? 17.302 2.485 -7.174 1.00 84.38 171 TYR A CA 1
ATOM 1328 C C . TYR A 1 171 ? 16.094 2.897 -8.014 1.00 84.38 171 TYR A C 1
ATOM 1330 O O . TYR A 1 171 ? 15.710 2.232 -8.980 1.00 84.38 171 TYR A O 1
ATOM 1338 N N . TYR A 1 172 ? 15.480 4.009 -7.631 1.00 85.19 172 TYR A N 1
ATOM 1339 C CA . TYR A 1 172 ? 14.417 4.656 -8.385 1.00 85.19 172 TYR A CA 1
ATOM 1340 C C . TYR A 1 172 ? 14.623 6.169 -8.360 1.00 85.19 172 TYR A C 1
ATOM 1342 O O . TYR A 1 172 ? 15.340 6.707 -7.516 1.00 85.19 172 TYR A O 1
ATOM 1350 N N . LYS A 1 173 ? 13.963 6.860 -9.283 1.00 86.44 173 LYS A N 1
ATOM 1351 C CA . LYS A 1 173 ? 13.947 8.314 -9.371 1.00 86.44 173 LYS A CA 1
ATOM 1352 C C . LYS A 1 173 ? 12.503 8.798 -9.378 1.00 86.44 173 LYS A C 1
ATOM 1354 O O . LYS A 1 173 ? 11.728 8.413 -10.252 1.00 86.44 173 LYS A O 1
ATOM 1359 N N . ASP A 1 174 ? 12.161 9.658 -8.421 1.00 83.25 174 ASP A N 1
ATOM 1360 C CA . ASP A 1 174 ? 10.911 10.413 -8.472 1.00 83.25 174 ASP A CA 1
ATOM 1361 C C . ASP A 1 174 ? 11.047 11.518 -9.531 1.00 83.25 174 ASP A C 1
ATOM 1363 O O . ASP A 1 174 ? 12.013 12.288 -9.549 1.00 83.25 174 ASP A O 1
ATOM 1367 N N . LEU A 1 175 ? 10.065 11.624 -10.423 1.00 81.75 175 LEU A N 1
ATOM 1368 C CA . LEU A 1 175 ? 10.061 12.589 -11.525 1.00 81.75 175 LEU A CA 1
ATOM 1369 C C . LEU A 1 175 ? 9.674 14.015 -11.078 1.00 81.75 175 LEU A C 1
ATOM 1371 O O . LEU A 1 175 ? 9.479 14.890 -11.922 1.00 81.75 175 LEU A O 1
ATOM 1375 N N . ALA A 1 176 ? 9.581 14.250 -9.761 1.00 69.56 176 ALA A N 1
ATOM 1376 C CA . ALA A 1 176 ? 9.326 15.543 -9.115 1.00 69.56 176 ALA A CA 1
ATOM 1377 C C . ALA A 1 176 ? 8.110 16.303 -9.680 1.00 69.56 176 ALA A C 1
ATOM 1379 O O . ALA A 1 176 ? 8.108 17.531 -9.799 1.00 69.56 176 ALA A O 1
ATOM 1380 N N . LEU A 1 177 ? 7.056 15.570 -10.039 1.00 72.44 177 LEU A N 1
ATOM 1381 C CA . LEU A 1 177 ? 5.815 16.163 -10.520 1.00 72.44 177 LEU A CA 1
ATOM 1382 C C . LEU A 1 177 ? 5.022 16.752 -9.337 1.00 72.44 177 LEU A C 1
ATOM 1384 O O . LEU A 1 177 ? 4.976 16.139 -8.270 1.00 72.44 177 LEU A O 1
ATOM 1388 N N . PRO A 1 178 ? 4.359 17.918 -9.487 1.00 69.44 178 PRO A N 1
ATOM 1389 C CA . PRO A 1 178 ? 3.457 18.429 -8.460 1.00 69.44 178 PRO A CA 1
ATOM 1390 C C . PRO A 1 178 ? 2.363 17.396 -8.168 1.00 69.44 178 PRO A C 1
ATOM 1392 O O . PRO A 1 178 ? 1.544 17.088 -9.037 1.00 69.44 178 PRO A O 1
ATOM 1395 N N . GLY A 1 179 ? 2.368 16.855 -6.952 1.00 73.81 179 GLY A N 1
ATOM 1396 C CA . GLY A 1 179 ? 1.519 15.734 -6.560 1.00 73.81 179 GLY A CA 1
ATOM 1397 C C . GLY A 1 179 ? 0.771 15.977 -5.255 1.00 73.81 179 GLY A C 1
ATOM 1398 O O . GLY A 1 179 ? 0.881 17.024 -4.622 1.00 73.81 179 GLY A O 1
ATOM 1399 N N . ILE A 1 180 ? 0.013 14.972 -4.816 1.00 78.00 180 ILE A N 1
ATOM 1400 C CA . ILE A 1 180 ? -0.713 15.020 -3.536 1.00 78.00 180 ILE A CA 1
ATOM 1401 C C . ILE A 1 180 ? 0.222 15.184 -2.331 1.00 78.00 180 ILE A C 1
ATOM 1403 O O . ILE A 1 180 ? -0.230 15.591 -1.266 1.00 78.00 180 ILE A O 1
ATOM 1407 N N . SER A 1 181 ? 1.516 14.893 -2.493 1.00 76.25 181 SER A N 1
ATOM 1408 C CA . SER A 1 181 ? 2.530 14.987 -1.447 1.00 76.25 181 SER A CA 1
ATOM 1409 C C . SER A 1 181 ? 2.816 16.406 -0.966 1.00 76.25 181 SER A C 1
ATOM 1411 O O . SER A 1 181 ? 3.172 16.566 0.196 1.00 76.25 181 SER A O 1
ATOM 1413 N N . SER A 1 182 ? 2.594 17.424 -1.800 1.00 77.19 182 SER A N 1
ATOM 1414 C CA . SER A 1 182 ? 2.884 18.828 -1.480 1.00 77.19 182 SER A CA 1
ATOM 1415 C C . SER A 1 182 ? 1.735 19.569 -0.786 1.00 77.19 182 SER A C 1
ATOM 1417 O O . SER A 1 182 ? 1.839 20.766 -0.518 1.00 77.19 182 SER A O 1
ATOM 1419 N N . GLN A 1 183 ? 0.619 18.891 -0.494 1.00 80.38 183 GLN A N 1
ATOM 1420 C CA . GLN A 1 183 ? -0.515 19.524 0.174 1.00 80.38 183 GLN A CA 1
ATOM 1421 C C . GLN A 1 183 ? -0.163 19.959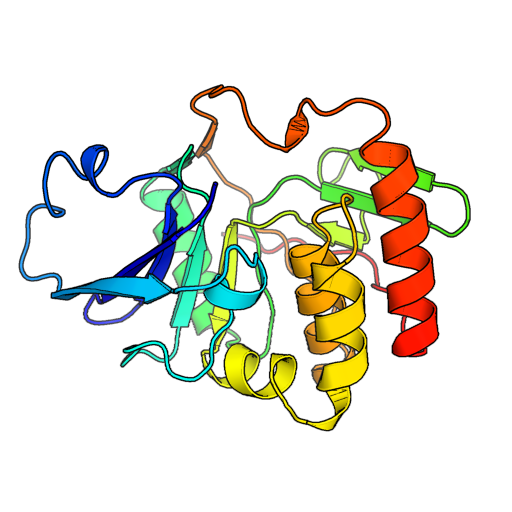 1.605 1.00 80.38 183 GLN A C 1
ATOM 1423 O O . GLN A 1 183 ? 0.413 19.195 2.382 1.00 80.38 183 GLN A O 1
ATOM 1428 N N . LYS A 1 184 ? -0.610 21.162 1.984 1.00 81.75 184 LYS A N 1
ATOM 1429 C CA . LYS A 1 184 ? -0.470 21.689 3.347 1.00 81.75 184 LYS A CA 1
ATOM 1430 C C . LYS A 1 184 ? -1.099 20.734 4.372 1.00 81.75 184 LYS A C 1
ATOM 1432 O O . LYS A 1 184 ? -2.125 20.113 4.094 1.00 81.75 184 LYS A O 1
ATOM 1437 N N . ASP A 1 185 ? -0.472 20.592 5.537 1.00 85.56 185 ASP A N 1
ATOM 1438 C CA . ASP A 1 185 ? -0.958 19.787 6.669 1.00 85.56 185 ASP A CA 1
ATOM 1439 C C . ASP A 1 185 ? -1.154 18.290 6.350 1.00 85.56 185 ASP A C 1
ATOM 1441 O O . ASP A 1 185 ? -1.835 17.569 7.079 1.00 85.56 185 ASP A O 1
ATOM 1445 N N . ARG A 1 186 ? -0.571 17.784 5.250 1.00 84.25 186 ARG A N 1
ATOM 1446 C CA . ARG A 1 186 ? -0.706 16.372 4.859 1.00 84.25 186 ARG A CA 1
ATOM 1447 C C . ARG A 1 186 ? -0.148 15.429 5.920 1.00 84.25 186 ARG A C 1
ATOM 1449 O O . ARG A 1 186 ? -0.800 14.435 6.213 1.00 84.25 186 ARG A O 1
ATOM 1456 N N . CYS A 1 187 ? 1.009 15.734 6.509 1.00 84.94 187 CYS A N 1
ATOM 1457 C CA . CYS A 1 187 ? 1.597 14.889 7.553 1.00 84.94 187 CYS A CA 1
ATOM 1458 C C . CYS A 1 187 ? 0.651 14.753 8.751 1.00 84.94 187 CYS A C 1
ATOM 1460 O O . CYS A 1 187 ? 0.361 13.635 9.160 1.00 84.94 187 CYS A O 1
ATOM 1462 N N . GLN A 1 188 ? 0.080 15.866 9.224 1.00 88.12 188 GLN A N 1
ATOM 1463 C CA . GLN A 1 188 ? -0.894 15.864 10.318 1.00 88.12 188 GLN A CA 1
ATOM 1464 C C . GLN A 1 188 ? -2.132 15.020 9.982 1.00 88.12 188 GLN A C 1
ATOM 1466 O O . GLN A 1 188 ? -2.514 14.136 10.744 1.00 88.12 188 GLN A O 1
ATOM 1471 N N . ARG A 1 189 ? -2.702 15.204 8.785 1.00 91.00 189 ARG A N 1
ATOM 1472 C CA . ARG A 1 189 ? -3.850 14.407 8.320 1.00 91.00 189 ARG A CA 1
ATOM 1473 C C . ARG A 1 189 ? -3.520 12.915 8.180 1.00 91.00 189 ARG A C 1
ATOM 1475 O O . ARG A 1 189 ? -4.384 12.070 8.410 1.00 91.00 189 ARG A O 1
ATOM 1482 N N . ARG A 1 190 ? -2.281 12.564 7.814 1.00 92.50 190 ARG A N 1
ATOM 1483 C CA . ARG A 1 190 ? -1.828 11.164 7.767 1.00 92.50 190 ARG A CA 1
ATOM 1484 C C . ARG A 1 190 ? -1.668 10.553 9.158 1.00 92.50 190 ARG A C 1
ATOM 1486 O O . ARG A 1 190 ? -1.959 9.369 9.278 1.00 92.50 190 ARG A O 1
ATOM 1493 N N . ILE A 1 191 ? -1.286 11.327 10.180 1.00 91.56 191 ILE A N 1
ATOM 1494 C CA . ILE A 1 191 ? -1.290 10.868 11.584 1.00 91.56 191 ILE A CA 1
ATOM 1495 C C . ILE A 1 191 ? -2.713 10.485 11.983 1.00 91.56 191 ILE A C 1
ATOM 1497 O O . ILE A 1 191 ? -2.965 9.340 12.341 1.00 91.56 191 ILE A O 1
ATOM 1501 N N . GLU A 1 192 ? -3.659 11.414 11.839 1.00 92.56 192 GLU A N 1
ATOM 1502 C CA . GLU A 1 192 ? -5.066 11.194 12.198 1.00 92.56 192 GLU A CA 1
ATOM 1503 C C . GLU A 1 192 ? -5.652 9.979 11.478 1.00 92.56 192 GLU A C 1
ATOM 1505 O O . GLU A 1 192 ? -6.285 9.127 12.105 1.00 92.56 192 GLU A O 1
ATOM 1510 N N . CYS A 1 193 ? -5.383 9.856 10.174 1.00 94.12 193 CYS A N 1
ATOM 1511 C CA . CYS A 1 193 ? -5.856 8.708 9.419 1.00 94.12 193 CYS A CA 1
ATOM 1512 C C . CYS A 1 193 ? -5.201 7.396 9.878 1.00 94.12 193 CYS A C 1
ATOM 1514 O O . CYS A 1 193 ? -5.894 6.390 10.010 1.00 94.12 193 CYS A O 1
ATOM 1516 N N . ALA A 1 194 ? -3.895 7.386 10.162 1.00 94.44 194 ALA A N 1
ATOM 1517 C CA . ALA A 1 194 ? -3.215 6.189 10.645 1.00 94.44 194 ALA A CA 1
ATOM 1518 C C . ALA A 1 194 ? -3.788 5.704 11.985 1.00 94.44 194 ALA A C 1
ATOM 1520 O O . ALA A 1 194 ? -4.073 4.516 12.122 1.00 94.44 194 ALA A O 1
ATOM 1521 N N . LEU A 1 195 ? -4.022 6.611 12.939 1.00 93.69 195 LEU A N 1
ATOM 1522 C CA . LEU A 1 195 ? -4.603 6.267 14.242 1.00 93.69 195 LEU A CA 1
ATOM 1523 C C . LEU A 1 195 ? -6.039 5.756 14.112 1.00 93.69 195 LEU A C 1
ATOM 1525 O O . LEU A 1 195 ? -6.413 4.772 14.752 1.00 93.69 195 LEU A O 1
ATOM 1529 N N . ALA A 1 196 ? -6.835 6.367 13.231 1.00 95.50 196 ALA A N 1
ATOM 1530 C CA . ALA A 1 196 ? -8.174 5.874 12.938 1.00 95.50 196 ALA A CA 1
ATOM 1531 C C . ALA A 1 196 ? -8.134 4.459 12.341 1.00 95.50 196 ALA A C 1
ATOM 1533 O O . ALA A 1 196 ? -8.861 3.590 12.812 1.00 95.50 196 ALA A O 1
ATOM 1534 N N . ILE A 1 197 ? -7.265 4.199 11.356 1.00 96.69 197 ILE A N 1
ATOM 1535 C CA . ILE A 1 197 ? -7.095 2.872 10.738 1.00 96.69 197 ILE A CA 1
ATOM 1536 C C . ILE A 1 197 ? -6.693 1.825 11.788 1.00 96.69 197 ILE A C 1
ATOM 1538 O O . ILE A 1 197 ? -7.272 0.737 11.819 1.00 96.69 197 ILE A O 1
ATOM 1542 N N . GLN A 1 198 ? -5.745 2.154 12.672 1.00 94.75 198 GLN A N 1
ATOM 1543 C CA . GLN A 1 198 ? -5.341 1.263 13.764 1.00 94.75 198 GLN A CA 1
ATOM 1544 C C . GLN A 1 198 ? -6.516 0.939 14.688 1.00 94.75 198 GLN A C 1
ATOM 1546 O O . GLN A 1 198 ? -6.715 -0.220 15.050 1.00 94.75 198 GLN A O 1
ATOM 1551 N N . SER A 1 199 ? -7.338 1.941 15.010 1.00 95.19 199 SER A N 1
ATOM 1552 C CA . SER A 1 199 ? -8.547 1.764 15.816 1.00 95.19 199 SER A CA 1
ATOM 1553 C C . SER A 1 199 ? -9.602 0.903 15.110 1.00 95.19 199 SER A C 1
ATOM 1555 O O . SER A 1 199 ? -10.111 -0.036 15.720 1.00 95.19 199 SER A O 1
ATOM 1557 N N . PHE A 1 200 ? -9.877 1.146 13.820 1.00 96.12 200 PHE A N 1
ATOM 1558 C CA . PHE A 1 200 ? -10.795 0.331 13.007 1.00 96.12 200 PHE A CA 1
ATOM 1559 C C . PHE A 1 200 ? -10.406 -1.146 13.016 1.00 96.12 200 PHE A C 1
ATOM 1561 O O . PHE A 1 200 ? -11.263 -2.025 13.084 1.00 96.12 200 PHE A O 1
ATOM 1568 N N . LEU A 1 201 ? -9.106 -1.418 12.914 1.00 96.88 201 LEU A N 1
ATOM 1569 C CA . LEU A 1 201 ? -8.593 -2.769 12.739 1.00 96.88 201 LEU A CA 1
ATOM 1570 C C . LEU A 1 201 ? -8.192 -3.440 14.054 1.00 96.88 201 LEU A C 1
ATOM 1572 O O . LEU A 1 201 ? -7.992 -4.658 14.043 1.00 96.88 201 LEU A O 1
ATOM 1576 N N . ASN A 1 202 ? -8.097 -2.688 15.154 1.00 96.31 202 ASN A N 1
ATOM 1577 C CA . ASN A 1 202 ? -7.437 -3.103 16.391 1.00 96.31 202 ASN A CA 1
ATOM 1578 C C . ASN A 1 202 ? -6.066 -3.746 16.098 1.00 96.31 202 ASN A C 1
ATOM 1580 O O . ASN A 1 202 ? -5.785 -4.874 16.508 1.00 96.31 202 ASN A O 1
ATOM 1584 N N . TRP A 1 203 ? -5.264 -3.068 15.273 1.00 96.56 203 TRP A N 1
ATOM 1585 C CA . TRP A 1 203 ? -3.981 -3.571 14.785 1.00 96.56 203 TRP A CA 1
ATOM 1586 C C . TRP A 1 203 ? -3.007 -2.430 14.518 1.00 96.56 203 TRP A C 1
ATOM 1588 O O . TRP A 1 203 ? -3.371 -1.441 13.884 1.00 96.56 203 TRP A O 1
ATOM 1598 N N . THR A 1 204 ? -1.754 -2.614 14.924 1.00 94.75 204 THR A N 1
ATOM 1599 C CA . THR A 1 204 ? -0.670 -1.657 14.689 1.00 94.75 204 THR A CA 1
ATOM 1600 C C . THR A 1 204 ? 0.395 -2.299 13.813 1.00 94.75 204 THR A C 1
ATOM 1602 O O . THR A 1 204 ? 0.761 -3.460 13.998 1.00 94.75 204 THR A O 1
ATOM 1605 N N . LEU A 1 205 ? 0.905 -1.534 12.847 1.00 96.19 205 LEU A N 1
ATOM 1606 C CA . LEU A 1 205 ? 2.009 -1.978 12.006 1.00 96.19 205 LEU A CA 1
ATOM 1607 C C . LEU A 1 205 ? 3.270 -2.195 12.849 1.00 96.19 205 LEU A C 1
ATOM 1609 O O . LEU A 1 205 ? 3.687 -1.319 13.608 1.00 96.19 205 LEU A O 1
ATOM 1613 N N . SER A 1 206 ? 3.875 -3.368 12.687 1.00 96.06 206 SER A N 1
ATOM 1614 C CA . SER A 1 206 ? 5.164 -3.710 13.290 1.00 96.06 206 SER A CA 1
ATOM 1615 C C . SER A 1 206 ? 6.328 -3.174 12.458 1.00 96.06 206 SER A C 1
ATOM 1617 O O . SER A 1 206 ? 6.174 -2.884 11.271 1.00 96.06 206 SER A O 1
ATOM 1619 N N . THR A 1 207 ? 7.503 -3.096 13.075 1.00 96.31 207 THR A N 1
ATOM 1620 C CA . THR A 1 207 ? 8.762 -2.686 12.446 1.00 96.31 207 THR A CA 1
ATOM 1621 C C . THR A 1 207 ? 9.017 -3.424 11.131 1.00 96.31 207 THR A C 1
ATOM 1623 O O . THR A 1 207 ? 8.868 -4.650 11.050 1.00 96.31 207 THR A O 1
ATOM 1626 N N . VAL A 1 208 ? 9.408 -2.675 10.097 1.00 97.12 208 VAL A N 1
ATOM 1627 C CA . VAL A 1 208 ? 9.717 -3.222 8.772 1.00 97.12 208 VAL A CA 1
ATOM 1628 C C . VAL A 1 208 ? 10.930 -4.147 8.842 1.00 97.12 208 VAL A C 1
ATOM 1630 O O . VAL A 1 208 ? 11.831 -3.962 9.659 1.00 97.12 208 VAL A O 1
ATOM 1633 N N . LYS A 1 209 ? 10.973 -5.146 7.959 1.00 96.44 209 LYS A N 1
ATOM 1634 C CA . LYS A 1 209 ? 12.126 -6.049 7.831 1.00 96.44 209 LYS A CA 1
ATOM 1635 C C . LYS A 1 209 ? 12.816 -5.845 6.497 1.00 96.44 209 LYS A C 1
ATOM 1637 O O . LYS A 1 209 ? 12.169 -5.951 5.462 1.00 96.44 209 LYS A O 1
ATOM 1642 N N . SER A 1 210 ? 14.119 -5.608 6.511 1.00 94.19 210 SER A N 1
ATOM 1643 C CA . SER A 1 210 ? 14.905 -5.539 5.280 1.00 94.19 210 SER A CA 1
ATOM 1644 C C . SER A 1 210 ? 15.083 -6.922 4.663 1.00 94.19 210 SER A C 1
ATOM 1646 O O . SER A 1 210 ? 15.225 -7.924 5.369 1.00 94.19 210 SER A O 1
ATOM 1648 N N . VAL A 1 211 ? 15.069 -6.964 3.337 1.00 90.94 211 VAL A N 1
ATOM 1649 C CA . VAL A 1 211 ? 15.375 -8.142 2.531 1.00 90.94 211 VAL A CA 1
ATOM 1650 C C . VAL A 1 211 ? 16.672 -7.877 1.790 1.00 90.94 211 VAL A C 1
ATOM 1652 O O . VAL A 1 211 ? 16.867 -6.791 1.248 1.00 90.94 211 VAL A O 1
ATOM 1655 N N . GLU A 1 212 ? 17.541 -8.878 1.763 1.00 83.50 212 GLU A N 1
ATOM 1656 C CA . GLU A 1 212 ? 18.743 -8.843 0.943 1.00 83.50 212 GLU A CA 1
ATOM 1657 C C . GLU A 1 212 ? 18.436 -9.386 -0.455 1.00 83.50 212 GLU A C 1
ATOM 1659 O O . GLU A 1 212 ? 17.839 -10.456 -0.619 1.00 83.50 212 GLU A O 1
ATOM 1664 N N . CYS A 1 213 ? 18.858 -8.601 -1.438 1.00 71.88 213 CYS A N 1
ATOM 1665 C CA . CYS A 1 213 ? 19.074 -8.961 -2.826 1.00 71.88 213 CYS A CA 1
ATOM 1666 C C . CYS A 1 213 ? 20.523 -8.563 -3.148 1.00 71.88 213 CYS A C 1
ATOM 1668 O O . CYS A 1 213 ? 21.131 -9.269 -3.970 1.00 71.88 213 CYS A O 1
#

Foldseek 3Di:
DFFKWKWKDDPAEIEIETDPDPVVCVDDPPDPIDIDMDTHPDDFPLVSLALPPPYPHFKYFYDYPQKDFDPVLVVQQSVVCVVPQLAKEAQAFFWAADLVFTDGDHPPVDFGQAGAGRIMHTSCLSVQLPDPLCVVVSVVCRPQLLNCSRLLSQFSSCLVSVHTYEHEHGDMDGNPDPDSVPDPCSRVSNNVSNVVSCVSSVTDGDTYHYDDD

Secondary structure (DSSP, 8-state):
---EEEEEE-SSEEEEEEES-GGG--SPPSSS-EEEEEE-SS--SGGGG-TTS---SSEEEEEETTEEE-HHHHHHHHHHHHH-TTSEEE-SPEEEEETTEEEE--BTTB---EE-S-EEEETHHHHHHTSGGGHHHHHHHHH-TT--HHHHHHHHHHHHHT--EEE----EEE-----GGG-TTHHHHHHHHHHHHHHHHT--PPPPEE---

pLDDT: mean 87.54, std 12.37, range [42.84, 98.69]

InterPro domains:
  IPR004263 Exostosin-like [PTHR48261] (29-202)
  IPR015338 Glycosyl transferase 64 domain [PF09258] (27-198)
  IPR029044 Nucleotide-diphospho-sugar transferases [G3DSA:3.90.550.10] (18-210)

Radius of gyration: 16.21 Å; chains: 1; bounding box: 36×38×45 Å